Protein AF-A0A6A6MM28-F1 (afdb_monomer)

Solvent-accessible surface area (backbone atoms only — not comparable to full-atom values): 18179 Å² total; per-residue (Å²): 80,68,72,52,38,56,49,24,50,54,54,55,72,71,43,53,76,67,56,47,48,52,53,50,53,50,51,53,68,43,21,78,87,66,81,75,40,32,40,63,66,40,51,33,53,51,27,52,74,64,64,42,58,85,66,49,39,72,71,56,47,56,61,46,28,79,88,64,80,69,40,31,41,71,82,34,42,42,29,57,50,40,32,54,65,68,66,63,78,50,48,14,72,84,80,61,47,72,58,62,64,83,33,34,32,27,52,63,35,61,74,41,98,63,68,69,46,37,31,37,65,65,61,59,68,68,66,80,63,98,61,69,94,84,67,49,69,34,39,62,66,59,43,52,52,51,50,56,49,49,58,58,48,51,68,49,52,58,58,53,56,54,58,58,59,65,72,73,75,78,84,86,81,92,88,76,78,77,72,58,58,64,59,57,56,57,59,50,51,52,57,56,51,48,56,49,41,39,42,51,30,53,49,50,25,48,73,58,25,77,57,79,78,46,74,67,53,67,55,68,54,82,73,83,76,83,89,81,75,97,57,89,74,63,73,63,76,53,42,57,64,77,19,68,44,38,39,47,49,100,86,67,48,56,28,33,39,49,48,50,46,52,64,47,36,31,53,41,78,56,52,51,67,84,45,43,85,63,52,64,42,48,37,60,24,59,38,56,58,46,86,64,80,60,89,68,96,57,98,67,87,52,70,64,55,60,80,73,129

InterPro domains:
  IPR002048 EF-hand domain [PF13499] (26-79)
  IPR002048 EF-hand domain [PS50222] (18-53)
  IPR002048 EF-hand domain [PS50222] (59-87)
  IPR002048 EF-hand domain [SM00054] (22-50)
  IPR002048 EF-hand domain [SM00054] (59-84)
  IPR002048 EF-hand domain [cd00051] (25-81)
  IPR011992 EF-hand domain pair [SSF47473] (13-83)
  IPR013210 Leucine-rich repeat-containing N-terminal, plant-type [PF08263] (197-249)
  IPR018247 EF-Hand 1, calcium-binding site [PS00018] (31-43)
  IPR018247 EF-Hand 1, calcium-binding site [PS00018] (65-77)
  IPR032675 Leucine-rich repeat domain superfamily [G3DSA:3.80.10.10] (190-308)
  IPR043145 Zinc finger, ZZ-type superfamily [G3DSA:3.30.60.90] (88-139)
  IPR053211 DNA damage-repair/toleration-associated protein [PTHR48060] (193-297)

Foldseek 3Di:
DVVLLVVLVVVLVPDDPVVVVVLVVVQVVLVPVNPQWHALVSVLVVCVLLVVNLCSDPVNVCVLVPVNPRTHHSSSSSSVVCCLQVVVADAAPPPRHTAPDKKKWFLVQVPDPHHIHIHDPVVVVVVPDPDDPPTDIDIPVVSVVVVVVVVVVVVVVVVVVVVVVVVPPDDDDDDDPPPPVVVVVVVVVVLLVLQVLLLCLVVQVCVQFPDNPQVLCVQSDDDDDPDDDPDPVNSVSNQCCRHRQFHADPSSATAGGACASSQTHEECPSRDPVSRPNHQEYEHHSYNYDDDHPDDPDPHPYPHVDPRD

Mean predicted aligned error: 16.56 Å

Sequence (309 aa):
MEEISETAKAYYANLSGKQKRLTTDTFQAIDANGDGKISFNEYAQYLKQKGFKILSSPDFFRKLDKDGNGALDFDEFITVHYICSSKRVYFCDECRVFLDGVYFTCVQCFNGPGNTYDLCCACYRDKDVNHHKDALFLDNYTLLQAKRQQNKDQDKNEGASEAFKLATAGIETTSTLSAYAAKSFASNKSAVQMKGHEVDALLKWKDNLDEPTNCLLCSWNFVPHNSTSSDLKADINSSPCQWVGITCDESGHVIRIDLSFSGLRGTLQFFNFSSFPNLISLDLSHNFLHGSIPPTSVTFQAHVSRLGC

pLDDT: mean 73.84, std 20.53, range [28.84, 97.69]

Organism: Hevea brasiliensis (NCBI:txid3981)

Structure (mmCIF, N/CA/C/O backbone):
data_AF-A0A6A6MM28-F1
#
_entry.id   AF-A0A6A6MM28-F1
#
loop_
_atom_site.group_PDB
_atom_site.id
_atom_site.type_symbol
_atom_site.label_atom_id
_atom_site.label_alt_id
_atom_site.label_comp_id
_atom_site.label_asym_id
_atom_site.label_entity_id
_atom_site.label_seq_id
_atom_site.pdbx_PDB_ins_code
_atom_site.Cartn_x
_atom_site.Cartn_y
_atom_site.Cartn_z
_atom_site.occupancy
_atom_site.B_iso_or_equiv
_atom_site.auth_seq_id
_atom_site.auth_comp_id
_atom_site.auth_asym_id
_atom_site.auth_atom_id
_atom_site.pdbx_PDB_model_num
ATOM 1 N N . MET A 1 1 ? -7.606 -12.659 0.463 1.00 87.00 1 MET A N 1
ATOM 2 C CA . MET A 1 1 ? -7.578 -11.744 1.632 1.00 87.00 1 MET A CA 1
ATOM 3 C C . MET A 1 1 ? -7.046 -12.343 2.927 1.00 87.00 1 MET A C 1
ATOM 5 O O . MET A 1 1 ? -6.468 -11.598 3.709 1.00 87.00 1 MET A O 1
ATOM 9 N N . GLU A 1 2 ? -7.219 -13.640 3.188 1.00 89.94 2 GLU A N 1
ATOM 10 C CA . GLU A 1 2 ? -6.811 -14.256 4.460 1.00 89.94 2 GLU A CA 1
ATOM 11 C C . GLU A 1 2 ? -5.326 -14.045 4.803 1.00 89.94 2 GLU A C 1
ATOM 13 O O . GLU A 1 2 ? -5.024 -13.522 5.872 1.00 89.94 2 GLU A O 1
ATOM 18 N N . GLU A 1 3 ? -4.417 -14.322 3.862 1.00 91.00 3 GLU A N 1
ATOM 19 C CA . GLU A 1 3 ? -2.966 -14.148 4.043 1.00 91.00 3 GLU A CA 1
ATOM 20 C C . GLU A 1 3 ? -2.573 -12.703 4.398 1.00 91.00 3 GLU A C 1
ATOM 22 O O . GLU A 1 3 ? -1.749 -12.466 5.284 1.00 91.00 3 GLU A O 1
ATOM 27 N N . ILE A 1 4 ? -3.196 -11.714 3.747 1.00 91.38 4 ILE A N 1
ATOM 28 C CA . ILE A 1 4 ? -2.952 -10.293 4.033 1.00 91.38 4 ILE A CA 1
ATOM 29 C C . ILE A 1 4 ? -3.449 -9.936 5.432 1.00 91.38 4 ILE A C 1
ATOM 31 O O . ILE A 1 4 ? -2.776 -9.197 6.143 1.00 91.38 4 ILE A O 1
ATOM 35 N N . SER A 1 5 ? -4.605 -10.459 5.836 1.00 93.25 5 SER A N 1
ATOM 36 C CA . SER A 1 5 ? -5.162 -10.198 7.162 1.00 93.25 5 SER A CA 1
ATOM 37 C C . SER A 1 5 ? -4.300 -10.797 8.276 1.00 93.25 5 SER A C 1
ATOM 39 O O . SER A 1 5 ? -4.007 -10.113 9.254 1.00 93.25 5 SER A O 1
ATOM 41 N N . GLU A 1 6 ? -3.803 -12.023 8.105 1.00 94.12 6 GLU A N 1
ATOM 42 C CA . GLU A 1 6 ? -2.873 -12.626 9.070 1.00 94.12 6 GLU A CA 1
ATOM 43 C C . GLU A 1 6 ? -1.526 -11.893 9.105 1.00 94.12 6 GLU A C 1
ATOM 45 O O . GLU A 1 6 ? -0.973 -11.641 10.177 1.00 94.12 6 GLU A O 1
ATOM 50 N N . THR A 1 7 ? -1.039 -11.432 7.949 1.00 91.50 7 THR A N 1
ATOM 51 C CA . THR A 1 7 ? 0.136 -10.553 7.888 1.00 91.50 7 THR A CA 1
ATOM 52 C C . THR A 1 7 ? -0.115 -9.253 8.657 1.00 91.50 7 THR A C 1
ATOM 54 O O . THR A 1 7 ? 0.705 -8.860 9.484 1.00 91.50 7 THR A O 1
ATOM 57 N N . ALA A 1 8 ? -1.259 -8.598 8.448 1.00 91.19 8 ALA A N 1
ATOM 58 C CA . ALA A 1 8 ? -1.618 -7.360 9.132 1.00 91.19 8 ALA A CA 1
ATOM 59 C C . ALA A 1 8 ? -1.663 -7.534 10.658 1.00 91.19 8 ALA A C 1
ATOM 61 O O . ALA A 1 8 ? -1.095 -6.714 11.380 1.00 91.19 8 ALA A O 1
ATOM 62 N N . LYS A 1 9 ? -2.252 -8.632 11.149 1.00 93.56 9 LYS A N 1
ATOM 63 C CA . LYS A 1 9 ? -2.252 -9.000 12.575 1.00 93.56 9 LYS A CA 1
ATOM 64 C C . LYS A 1 9 ? -0.843 -9.182 13.123 1.00 93.56 9 LYS A C 1
ATOM 66 O O . LYS A 1 9 ? -0.535 -8.652 14.188 1.00 93.56 9 LYS A O 1
ATOM 71 N N . ALA A 1 10 ? 0.028 -9.880 12.394 1.00 87.50 10 ALA A N 1
ATOM 72 C CA . ALA A 1 10 ? 1.414 -10.083 12.805 1.00 87.50 10 ALA A CA 1
ATOM 73 C C . ALA A 1 10 ? 2.188 -8.755 12.894 1.00 87.50 10 ALA A C 1
ATOM 75 O O . ALA A 1 10 ? 2.879 -8.505 13.885 1.00 87.50 10 ALA A O 1
ATOM 76 N N . TYR A 1 11 ? 2.023 -7.869 11.904 1.00 86.56 11 TYR A N 1
ATOM 77 C CA . TYR A 1 11 ? 2.597 -6.522 11.943 1.00 86.56 11 TYR A CA 1
ATOM 78 C C . TYR A 1 11 ? 2.056 -5.729 13.131 1.00 86.56 11 TYR A C 1
ATOM 80 O O . TYR A 1 11 ? 2.847 -5.187 13.901 1.00 86.56 11 TYR A O 1
ATOM 88 N N . TYR A 1 12 ? 0.733 -5.713 13.316 1.00 84.62 12 TYR A N 1
ATOM 89 C CA . TYR A 1 12 ? 0.074 -5.019 14.419 1.00 84.62 12 TYR A CA 1
ATOM 90 C C . TYR A 1 12 ? 0.567 -5.509 15.786 1.00 84.62 12 TYR A C 1
ATOM 92 O O . TYR A 1 12 ? 0.894 -4.702 16.658 1.00 84.62 12 TYR A O 1
ATOM 100 N N . ALA A 1 13 ? 0.691 -6.825 15.974 1.00 90.06 13 ALA A N 1
ATOM 101 C CA . ALA A 1 13 ? 1.159 -7.426 17.217 1.00 90.06 13 ALA A CA 1
ATOM 102 C C . ALA A 1 13 ? 2.554 -6.923 17.620 1.00 90.06 13 ALA A C 1
ATOM 104 O O . ALA A 1 13 ? 2.795 -6.705 18.812 1.00 90.06 13 ALA A O 1
ATOM 105 N N . ASN A 1 14 ? 3.421 -6.668 16.636 1.00 87.00 14 ASN A N 1
ATOM 106 C CA . ASN A 1 14 ? 4.791 -6.206 16.839 1.00 87.00 14 ASN A CA 1
ATOM 107 C C . ASN A 1 14 ? 4.957 -4.673 16.795 1.00 87.00 14 ASN A C 1
ATOM 109 O O . ASN A 1 14 ? 6.073 -4.166 16.907 1.00 87.00 14 ASN A O 1
ATOM 113 N N . LEU A 1 15 ? 3.866 -3.916 16.641 1.00 80.56 15 LEU A N 1
ATOM 114 C CA . LEU A 1 15 ? 3.909 -2.459 16.741 1.00 80.56 15 LEU A CA 1
ATOM 115 C C . LEU A 1 15 ? 4.257 -2.009 18.163 1.00 80.56 15 LEU A C 1
ATOM 117 O O . LEU A 1 15 ? 3.852 -2.617 19.161 1.00 80.56 15 LEU A O 1
ATOM 121 N N . SER A 1 16 ? 4.942 -0.869 18.255 1.00 80.19 16 SER A N 1
ATOM 122 C CA . SER A 1 16 ? 5.151 -0.181 19.529 1.00 80.19 16 SER A CA 1
ATOM 123 C C . SER A 1 16 ? 3.812 0.215 20.166 1.00 80.19 16 SER A C 1
ATOM 125 O O . SER A 1 16 ? 2.812 0.434 19.478 1.00 80.19 16 SER A O 1
ATOM 127 N N . GLY A 1 17 ? 3.785 0.387 21.492 1.00 75.69 17 GLY A N 1
ATOM 128 C CA . GLY A 1 17 ? 2.565 0.805 22.198 1.00 75.69 17 GLY A CA 1
ATOM 129 C C . GLY A 1 17 ? 1.972 2.117 21.664 1.00 75.69 17 GLY A C 1
ATOM 130 O O . GLY A 1 17 ? 0.756 2.274 21.640 1.00 75.69 17 GLY A O 1
ATOM 131 N N . LYS A 1 18 ? 2.816 3.031 21.171 1.00 72.81 18 LYS A N 1
ATOM 132 C CA . LYS A 1 18 ? 2.389 4.285 20.540 1.00 72.81 18 LYS A CA 1
ATOM 133 C C . LYS A 1 18 ? 1.681 4.057 19.203 1.00 72.81 18 LYS A C 1
ATOM 135 O O . LYS A 1 18 ? 0.624 4.628 18.972 1.00 72.81 18 LYS A O 1
ATOM 140 N N . GLN A 1 19 ? 2.238 3.203 18.349 1.00 75.00 19 GLN A N 1
ATOM 141 C CA . GLN A 1 19 ? 1.640 2.857 17.056 1.00 75.00 19 GLN A CA 1
ATOM 142 C C . GLN A 1 19 ? 0.321 2.090 17.225 1.00 75.00 19 GLN A C 1
ATOM 144 O O . GLN A 1 19 ? -0.631 2.349 16.492 1.00 75.00 19 GLN A O 1
ATOM 149 N N . LYS A 1 20 ? 0.228 1.204 18.228 1.00 80.31 20 LYS A N 1
ATOM 150 C CA . LYS A 1 20 ? -1.036 0.538 18.579 1.00 80.31 20 LYS A CA 1
ATOM 151 C C . LYS A 1 20 ? -2.108 1.553 18.971 1.00 80.31 20 LYS A C 1
ATOM 153 O O . LYS A 1 20 ? -3.189 1.516 18.401 1.00 80.31 20 LYS A O 1
ATOM 158 N N . ARG A 1 21 ? -1.774 2.513 19.846 1.00 79.94 21 ARG A N 1
ATOM 159 C CA . ARG A 1 21 ? -2.683 3.618 20.204 1.00 79.94 21 ARG A CA 1
ATOM 160 C C . ARG A 1 21 ? -3.123 4.412 18.981 1.00 79.94 21 ARG A C 1
ATOM 162 O O . ARG A 1 21 ? -4.312 4.562 18.791 1.00 79.94 21 ARG A O 1
ATOM 169 N N . LEU A 1 22 ? -2.202 4.810 18.102 1.00 78.38 22 LEU A N 1
ATOM 170 C CA . LEU A 1 22 ? -2.555 5.538 16.878 1.00 78.38 22 LEU A CA 1
ATOM 171 C C . LEU A 1 22 ? -3.501 4.738 15.965 1.00 78.38 22 LEU A C 1
ATOM 173 O O . LEU A 1 22 ? -4.397 5.304 15.340 1.00 78.38 22 LEU A O 1
ATOM 177 N N . THR A 1 23 ? -3.311 3.420 15.888 1.00 77.12 23 THR A N 1
ATOM 178 C CA . THR A 1 23 ? -4.201 2.527 15.133 1.00 77.12 23 THR A CA 1
ATOM 179 C C . THR A 1 23 ? -5.595 2.502 15.763 1.00 77.12 23 THR A C 1
ATOM 181 O O . THR A 1 23 ? -6.586 2.637 15.050 1.00 77.12 23 THR A O 1
ATOM 184 N N . THR A 1 24 ? -5.678 2.405 17.094 1.00 87.12 24 THR A N 1
ATOM 185 C CA . THR A 1 24 ? -6.936 2.505 17.852 1.00 87.12 24 THR A CA 1
ATOM 186 C C . THR A 1 24 ? -7.602 3.872 17.699 1.00 87.12 24 THR A C 1
ATOM 188 O O . THR A 1 24 ? -8.795 3.924 17.428 1.00 87.12 24 THR A O 1
ATOM 191 N N . ASP A 1 25 ? -6.846 4.966 17.781 1.00 83.94 25 ASP A N 1
ATOM 192 C CA . ASP A 1 25 ? -7.353 6.328 17.590 1.00 83.94 25 ASP A CA 1
ATOM 193 C C . ASP A 1 25 ? -7.908 6.504 16.169 1.00 83.94 25 ASP A C 1
ATOM 195 O O . ASP A 1 25 ? -8.937 7.140 15.967 1.00 83.94 25 ASP A O 1
ATOM 199 N N . THR A 1 26 ? -7.252 5.900 15.170 1.00 85.25 26 THR A N 1
ATOM 200 C CA . THR A 1 26 ? -7.739 5.911 13.784 1.00 85.25 26 THR A CA 1
ATOM 201 C C . THR A 1 26 ? -9.040 5.125 13.651 1.00 85.25 26 THR A C 1
ATOM 203 O O . THR A 1 26 ? -9.953 5.603 12.991 1.00 85.25 26 THR A O 1
ATOM 206 N N . PHE A 1 27 ? -9.145 3.951 14.280 1.00 90.56 27 PHE A N 1
ATOM 207 C CA . PHE A 1 27 ? -10.383 3.168 14.299 1.00 90.56 27 PHE A CA 1
ATOM 208 C C . PHE A 1 27 ? -11.539 3.977 14.904 1.00 90.56 27 PHE A C 1
ATOM 210 O O . PHE A 1 27 ? -12.573 4.143 14.265 1.00 90.56 27 PHE A O 1
ATOM 217 N N . GLN A 1 28 ? -11.317 4.567 16.081 1.00 91.19 28 GLN A N 1
ATOM 218 C CA . GLN A 1 28 ? -12.304 5.393 16.785 1.00 91.19 28 GLN A CA 1
ATOM 219 C C . GLN A 1 28 ? -12.681 6.666 16.020 1.00 91.19 28 GLN A C 1
ATOM 221 O O . GLN A 1 28 ? -13.801 7.141 16.127 1.00 91.19 28 GLN A O 1
ATOM 226 N N . ALA A 1 29 ? -11.758 7.241 15.246 1.00 88.62 29 ALA A N 1
ATOM 227 C CA . ALA A 1 29 ? -12.059 8.403 14.414 1.00 88.62 29 ALA A CA 1
ATOM 228 C C . ALA A 1 29 ? -12.949 8.063 13.205 1.00 88.62 29 ALA A C 1
ATOM 230 O O . ALA A 1 29 ? -13.558 8.967 12.632 1.00 88.62 29 ALA A O 1
ATOM 231 N N . ILE A 1 30 ? -12.982 6.794 12.786 1.00 89.00 30 ILE A N 1
ATOM 232 C CA . ILE A 1 30 ? -13.830 6.313 11.688 1.00 89.00 30 ILE A CA 1
ATOM 233 C C . ILE A 1 30 ? -15.192 5.866 12.223 1.00 89.00 30 ILE A C 1
ATOM 235 O O . ILE A 1 30 ? -16.200 6.176 11.593 1.00 89.00 30 ILE A O 1
ATOM 239 N N . ASP A 1 31 ? -15.207 5.173 13.363 1.00 94.31 31 ASP A N 1
ATOM 240 C CA . ASP A 1 31 ? -16.402 4.794 14.128 1.00 94.31 31 ASP A CA 1
ATOM 241 C C . ASP A 1 31 ? -17.078 6.049 14.715 1.00 94.31 31 ASP A C 1
ATOM 243 O O . ASP A 1 31 ? -16.867 6.450 15.861 1.00 94.31 31 ASP A O 1
ATOM 247 N N . ALA A 1 32 ? -17.843 6.741 13.873 1.00 89.56 32 ALA A N 1
ATOM 248 C CA . ALA A 1 32 ? -18.403 8.048 14.180 1.00 89.56 32 ALA A CA 1
ATOM 249 C C . ALA A 1 32 ? -19.602 7.953 15.131 1.00 89.56 32 ALA A C 1
ATOM 251 O O . ALA A 1 32 ? -19.885 8.910 15.858 1.00 89.56 32 ALA A O 1
ATOM 252 N N . ASN A 1 33 ? -20.326 6.830 15.102 1.00 92.56 33 ASN A N 1
ATOM 253 C CA . ASN A 1 33 ? -21.452 6.578 15.996 1.00 92.56 33 ASN A CA 1
ATOM 254 C C . ASN A 1 33 ? -21.025 5.938 17.338 1.00 92.56 33 ASN A C 1
ATOM 256 O O . ASN A 1 33 ? -21.821 5.958 18.281 1.00 92.56 33 ASN A O 1
ATOM 260 N N . GLY A 1 34 ? -19.784 5.450 17.447 1.00 93.88 34 GLY A N 1
ATOM 261 C CA . GLY A 1 34 ? -19.205 4.876 18.658 1.00 93.88 34 GLY A CA 1
ATOM 262 C C . GLY A 1 34 ? -19.757 3.494 19.003 1.00 93.88 34 GLY A C 1
ATOM 263 O O . GLY A 1 34 ? -19.795 3.143 20.187 1.00 93.88 34 GLY A O 1
ATOM 264 N N . ASP A 1 35 ? -20.245 2.736 18.017 1.00 95.81 35 ASP A N 1
ATOM 265 C CA . ASP A 1 35 ? -20.832 1.409 18.238 1.00 95.81 35 ASP A CA 1
ATOM 266 C C . ASP A 1 35 ? -19.786 0.284 18.348 1.00 95.81 35 ASP A C 1
ATOM 268 O O . ASP A 1 35 ? -20.123 -0.866 18.657 1.00 95.81 35 ASP A O 1
ATOM 272 N N . GLY A 1 36 ? -18.504 0.630 18.192 1.00 95.25 36 GLY A N 1
ATOM 273 C CA . GLY A 1 36 ? -17.377 -0.285 18.279 1.00 95.25 36 GLY A CA 1
ATOM 274 C C . GLY A 1 36 ? -17.121 -1.056 16.987 1.00 95.25 36 GLY A C 1
ATOM 275 O O . GLY A 1 36 ? -16.318 -1.994 17.004 1.00 95.25 36 GLY A O 1
ATOM 276 N N . LYS A 1 37 ? -17.784 -0.692 15.885 1.00 97.44 37 LYS A N 1
ATOM 277 C CA . LYS A 1 37 ? -17.600 -1.251 14.546 1.00 97.44 37 LYS A CA 1
ATOM 278 C C . LYS A 1 37 ? -17.579 -0.127 13.508 1.00 97.44 37 LYS A C 1
ATOM 280 O O . LYS A 1 37 ? -17.980 0.996 13.759 1.00 97.44 37 LYS A O 1
ATOM 285 N N . ILE A 1 38 ? -17.081 -0.430 12.313 1.00 97.44 38 ILE A N 1
ATOM 286 C CA . ILE A 1 38 ? -17.058 0.515 11.194 1.00 97.44 38 ILE A CA 1
ATOM 287 C C . ILE A 1 38 ? -18.040 0.042 10.130 1.00 97.44 38 ILE A C 1
ATOM 289 O O . ILE A 1 38 ? -17.804 -0.948 9.433 1.00 97.44 38 ILE A O 1
ATOM 293 N N . SER A 1 39 ? -19.129 0.781 9.950 1.00 97.38 39 SER A N 1
ATOM 294 C CA . SER A 1 39 ? -20.075 0.536 8.864 1.00 97.38 39 SER A CA 1
ATOM 295 C C . SER A 1 39 ? -19.468 0.862 7.493 1.00 97.38 39 SER A C 1
ATOM 297 O O . SER A 1 39 ? -18.550 1.678 7.358 1.00 97.38 39 SER A O 1
ATOM 299 N N . PHE A 1 40 ? -20.035 0.297 6.420 1.00 96.12 40 PHE A N 1
ATOM 300 C CA . PHE A 1 40 ? -19.622 0.642 5.051 1.00 96.12 40 PHE A CA 1
ATOM 301 C C . PHE A 1 40 ? -19.701 2.152 4.765 1.00 96.12 40 PHE A C 1
ATOM 303 O O . PHE A 1 40 ? -18.873 2.692 4.031 1.00 96.12 40 PHE A O 1
ATOM 310 N N . ASN A 1 41 ? -20.685 2.851 5.338 1.00 95.12 41 ASN A N 1
ATOM 311 C CA . ASN A 1 41 ? -20.847 4.286 5.123 1.00 95.12 41 ASN A CA 1
ATOM 312 C C . ASN A 1 41 ? -19.724 5.093 5.795 1.00 95.12 41 ASN A C 1
ATOM 314 O O . ASN A 1 41 ? -19.136 5.955 5.144 1.00 95.12 41 ASN A O 1
ATOM 318 N N . GLU A 1 42 ? -19.385 4.790 7.049 1.00 95.50 42 GLU A N 1
ATOM 319 C CA . GLU A 1 42 ? -18.253 5.411 7.757 1.00 95.50 42 GLU A CA 1
ATOM 320 C C . GLU A 1 42 ? -16.933 5.149 7.030 1.00 95.50 42 GLU A C 1
ATOM 322 O O . GLU A 1 42 ? -16.173 6.072 6.727 1.00 95.50 42 GLU A O 1
ATOM 327 N N . TYR A 1 43 ? -16.720 3.895 6.634 1.00 93.06 43 TYR A N 1
ATOM 328 C CA . TYR A 1 43 ? -15.581 3.470 5.834 1.00 93.06 43 TYR A CA 1
ATOM 329 C C . TYR A 1 43 ? -15.449 4.251 4.518 1.00 93.06 43 TYR A C 1
ATOM 331 O O . TYR A 1 43 ? -14.393 4.817 4.213 1.00 93.06 43 TYR A O 1
ATOM 339 N N . ALA A 1 44 ? -16.521 4.305 3.723 1.00 89.44 44 ALA A N 1
ATOM 340 C CA . ALA A 1 44 ? -16.516 4.964 2.423 1.00 89.44 44 ALA A CA 1
ATOM 341 C C . ALA A 1 44 ? -16.302 6.477 2.555 1.00 89.44 44 ALA A C 1
ATOM 343 O O . ALA A 1 44 ? -15.578 7.067 1.748 1.00 89.44 44 ALA A O 1
ATOM 344 N N . GLN A 1 45 ? -16.890 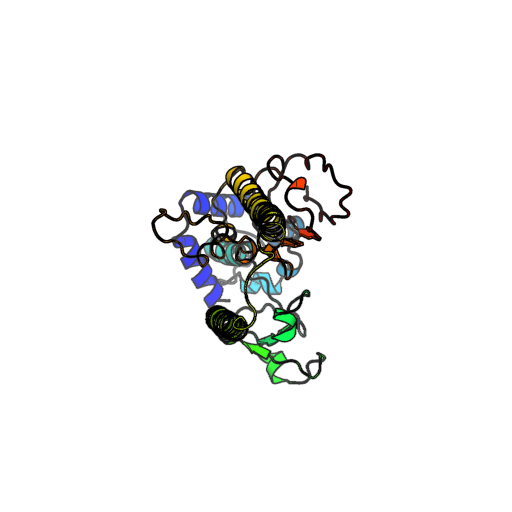7.110 3.574 1.00 86.94 45 GLN A N 1
ATOM 345 C CA . GLN A 1 45 ? -16.682 8.530 3.859 1.00 86.94 45 GLN A CA 1
ATOM 346 C C . GLN A 1 45 ? -15.227 8.816 4.230 1.00 86.94 45 GLN A C 1
ATOM 348 O O . GLN A 1 45 ? -14.609 9.701 3.628 1.00 86.94 45 GLN A O 1
ATOM 353 N N . TYR A 1 46 ? -14.657 8.024 5.140 1.00 84.81 46 TYR A N 1
ATOM 354 C CA . TYR A 1 46 ? -13.267 8.161 5.554 1.00 84.81 46 TYR A CA 1
ATOM 355 C C . TYR A 1 46 ? -12.297 7.995 4.378 1.00 84.81 46 TYR A C 1
ATOM 357 O O . TYR A 1 46 ? -11.446 8.853 4.132 1.00 84.81 46 TYR A O 1
ATOM 365 N N . LEU A 1 47 ? -12.446 6.934 3.580 1.00 78.00 47 LEU A N 1
ATOM 366 C CA . LEU A 1 47 ? -11.567 6.704 2.433 1.00 78.00 47 LEU A CA 1
ATOM 367 C C . LEU A 1 47 ? -11.721 7.761 1.343 1.00 78.00 47 LEU A C 1
ATOM 369 O O . LEU A 1 47 ? -10.725 8.169 0.740 1.00 78.00 47 LEU A O 1
ATOM 373 N N . LYS A 1 48 ? -12.945 8.242 1.104 1.00 74.69 48 LYS A N 1
ATOM 374 C CA . LYS A 1 48 ? -13.192 9.343 0.171 1.00 74.69 48 LYS A CA 1
ATOM 375 C C . LYS A 1 48 ? -12.481 10.615 0.626 1.00 74.69 48 LYS A C 1
ATOM 377 O O . LYS A 1 48 ? -11.871 11.276 -0.213 1.00 74.69 48 LYS A O 1
ATOM 382 N N . GLN A 1 49 ? -12.517 10.929 1.923 1.00 70.44 49 GLN A N 1
ATOM 383 C CA . GLN A 1 49 ? -11.795 12.064 2.504 1.00 70.44 49 GLN A CA 1
ATOM 384 C C . GLN A 1 49 ? -10.276 11.893 2.371 1.00 70.44 49 GLN A C 1
ATOM 386 O O . GLN A 1 49 ? -9.574 12.837 2.023 1.00 70.44 49 GLN A O 1
ATOM 391 N N . LYS A 1 50 ? -9.763 10.678 2.583 1.00 64.25 50 LYS A N 1
ATOM 392 C CA . LYS A 1 50 ? -8.331 10.366 2.465 1.00 64.25 50 LYS A CA 1
ATOM 393 C C . LYS A 1 50 ? -7.841 10.184 1.025 1.00 64.25 50 LYS A C 1
ATOM 395 O O . LYS A 1 50 ? -6.642 10.026 0.817 1.00 64.25 50 LYS A O 1
ATOM 400 N N . GLY A 1 51 ? -8.730 10.240 0.032 1.00 64.62 51 GLY A N 1
ATOM 401 C CA . GLY A 1 51 ? -8.395 10.113 -1.389 1.00 64.62 51 GLY A CA 1
ATOM 402 C C . GLY A 1 51 ? -8.239 8.675 -1.896 1.00 64.62 51 GLY A C 1
ATOM 403 O O . GLY A 1 51 ? -7.950 8.475 -3.073 1.00 64.62 51 GLY A O 1
ATOM 404 N N . PHE A 1 52 ? -8.518 7.669 -1.067 1.00 66.94 52 PHE A N 1
ATOM 405 C CA . PHE A 1 52 ? -8.466 6.246 -1.416 1.00 66.94 52 PHE A CA 1
ATOM 406 C C . PHE A 1 52 ? -9.755 5.761 -2.097 1.00 66.94 52 PHE A C 1
ATOM 408 O O . PHE A 1 52 ? -10.342 4.748 -1.718 1.00 66.94 52 PHE A O 1
ATOM 415 N N . LYS A 1 53 ? -10.209 6.474 -3.134 1.00 71.25 53 LYS A N 1
ATOM 416 C CA . LYS A 1 53 ? -11.479 6.170 -3.825 1.00 71.25 53 LYS A CA 1
ATOM 417 C C . LYS A 1 53 ? -11.549 4.737 -4.358 1.00 71.25 53 LYS A C 1
ATOM 419 O O . LYS A 1 53 ? -12.627 4.156 -4.398 1.00 71.25 53 LYS A O 1
ATOM 424 N N . ILE A 1 54 ? -10.407 4.173 -4.758 1.00 73.56 54 ILE A N 1
ATOM 425 C CA . ILE A 1 54 ? -10.327 2.822 -5.325 1.00 73.56 54 ILE A CA 1
ATOM 426 C C . ILE A 1 54 ? -10.629 1.722 -4.293 1.00 73.56 54 ILE A C 1
ATOM 428 O O . ILE A 1 54 ? -11.120 0.656 -4.652 1.00 73.56 54 ILE A O 1
ATOM 432 N N . LEU A 1 55 ? -10.403 2.003 -3.006 1.00 82.75 55 LEU A N 1
ATOM 433 C CA . LEU A 1 55 ? -10.701 1.085 -1.905 1.00 82.75 55 LEU A CA 1
ATOM 434 C C . LEU A 1 55 ? -12.130 1.261 -1.372 1.00 82.75 55 LEU A C 1
ATOM 436 O O . LEU A 1 55 ? -12.626 0.400 -0.662 1.00 82.75 55 LEU A O 1
ATOM 440 N N . SER A 1 56 ? -12.843 2.320 -1.765 1.00 85.19 56 SER A N 1
ATOM 441 C CA . SER A 1 56 ? -14.222 2.589 -1.325 1.00 85.19 56 SER A CA 1
ATOM 442 C C . SER A 1 56 ? -15.287 1.710 -2.005 1.00 85.19 56 SER A C 1
ATOM 444 O O . SER A 1 56 ? -16.475 2.021 -1.923 1.00 85.19 56 SER A O 1
ATOM 446 N N . SER A 1 57 ? -14.897 0.647 -2.717 1.00 86.50 57 SER A N 1
ATOM 447 C CA . SER A 1 57 ? -15.855 -0.229 -3.399 1.00 86.50 57 SER A CA 1
ATOM 448 C C . SER A 1 57 ? -16.546 -1.187 -2.412 1.00 86.50 57 SER A C 1
ATOM 450 O O . SER A 1 57 ? -15.885 -1.720 -1.515 1.00 86.50 57 SER A O 1
ATOM 452 N N . PRO A 1 58 ? -17.854 -1.469 -2.581 1.00 91.31 58 PRO A N 1
ATOM 453 C CA . PRO A 1 58 ? -18.555 -2.462 -1.761 1.00 91.31 58 PRO A CA 1
ATOM 454 C C . PRO A 1 58 ? -17.917 -3.854 -1.831 1.00 91.31 58 PRO A C 1
ATOM 456 O O . PRO A 1 58 ? -17.871 -4.573 -0.837 1.00 91.31 58 PRO A O 1
ATOM 459 N N . ASP A 1 59 ? -17.391 -4.228 -2.999 1.00 89.94 59 ASP A N 1
ATOM 460 C CA . ASP A 1 59 ? -16.745 -5.524 -3.212 1.00 89.94 59 ASP A CA 1
ATOM 461 C C . ASP A 1 59 ? -15.468 -5.664 -2.379 1.00 89.94 59 ASP A C 1
ATOM 463 O O . ASP A 1 59 ? -15.216 -6.727 -1.814 1.00 89.94 59 ASP A O 1
ATOM 467 N N . PHE A 1 60 ? -14.676 -4.593 -2.270 1.00 91.12 60 PHE A N 1
ATOM 468 C CA . PHE A 1 60 ? -13.483 -4.579 -1.428 1.00 91.12 60 PHE A CA 1
ATOM 469 C C . PHE A 1 60 ? -13.837 -4.565 0.063 1.00 91.12 60 PHE A C 1
ATOM 471 O O . PHE A 1 60 ? -13.199 -5.266 0.842 1.00 91.12 60 PHE A O 1
ATOM 478 N N . PHE A 1 61 ? -14.893 -3.852 0.459 1.00 94.88 61 PHE A N 1
ATOM 479 C CA . PHE A 1 61 ? -15.379 -3.886 1.838 1.00 94.88 61 PHE A CA 1
ATOM 480 C C . PHE A 1 61 ? -15.807 -5.297 2.265 1.00 94.88 61 PHE A C 1
ATOM 482 O O . PHE A 1 61 ? -15.347 -5.787 3.288 1.00 94.88 61 PHE A O 1
ATOM 489 N N . ARG A 1 62 ? -16.588 -6.008 1.438 1.00 93.38 62 ARG A N 1
ATOM 490 C CA . ARG A 1 62 ? -16.968 -7.410 1.712 1.00 93.38 62 ARG A CA 1
ATOM 491 C C . ARG A 1 62 ? -15.782 -8.371 1.760 1.00 93.38 62 ARG A C 1
ATOM 493 O O . ARG A 1 62 ? -15.886 -9.449 2.322 1.00 93.38 62 ARG A O 1
ATOM 500 N N . LYS A 1 63 ? -14.665 -8.022 1.122 1.00 92.81 63 LYS A N 1
ATOM 501 C CA . LYS A 1 63 ? -13.418 -8.790 1.220 1.00 92.81 63 LYS A CA 1
ATOM 502 C C . LYS A 1 63 ? -12.715 -8.591 2.575 1.00 92.81 63 LYS A C 1
ATOM 504 O O . LYS A 1 63 ? -11.880 -9.423 2.931 1.00 92.81 63 LYS A O 1
ATOM 509 N N . LEU A 1 64 ? -12.999 -7.491 3.276 1.00 94.62 64 LEU A N 1
ATOM 510 C CA . LEU A 1 64 ? -12.476 -7.173 4.608 1.00 94.62 64 LEU A CA 1
ATOM 511 C C . LEU A 1 64 ? -13.378 -7.714 5.724 1.00 94.62 64 LEU A C 1
ATOM 513 O O . LEU A 1 64 ? -12.844 -8.228 6.698 1.00 94.62 64 LEU A O 1
ATOM 517 N N . ASP A 1 65 ? -14.697 -7.613 5.543 1.00 96.50 65 ASP A N 1
ATOM 518 C CA . ASP A 1 65 ? -15.746 -8.157 6.418 1.00 96.50 65 ASP A CA 1
ATOM 519 C C . ASP A 1 65 ? -15.761 -9.694 6.327 1.00 96.50 65 ASP A C 1
ATOM 521 O O . ASP A 1 65 ? -16.359 -10.288 5.426 1.00 96.50 65 ASP A O 1
ATOM 525 N N . LYS A 1 66 ? -14.994 -10.341 7.206 1.00 93.25 66 LYS A N 1
ATOM 526 C CA . LYS A 1 66 ? -14.753 -11.787 7.213 1.00 93.25 66 LYS A CA 1
ATOM 527 C C . LYS A 1 66 ? -15.921 -12.549 7.811 1.00 93.25 66 LYS A C 1
ATOM 529 O O . LYS A 1 66 ? -16.209 -13.654 7.346 1.00 93.25 66 LYS A O 1
ATOM 534 N N . ASP A 1 67 ? -16.529 -12.010 8.864 1.00 94.44 67 ASP A N 1
ATOM 535 C CA . ASP A 1 67 ? -17.670 -12.651 9.518 1.00 94.44 67 ASP A CA 1
ATOM 536 C C . ASP A 1 67 ? -18.999 -12.378 8.785 1.00 94.44 67 ASP A C 1
ATOM 538 O O . ASP A 1 67 ? -19.988 -13.080 9.018 1.00 94.44 67 ASP A O 1
ATOM 542 N N . GLY A 1 68 ? -19.003 -11.435 7.837 1.00 95.25 68 GLY A N 1
ATOM 543 C CA . GLY A 1 68 ? -20.138 -11.113 6.980 1.00 95.25 68 GLY A CA 1
ATOM 544 C C . GLY A 1 68 ? -21.235 -10.349 7.714 1.00 95.25 68 GLY A C 1
ATOM 545 O O . GLY A 1 68 ? -22.395 -10.388 7.287 1.00 95.25 68 GLY A O 1
ATOM 546 N N . ASN A 1 69 ? -20.908 -9.701 8.836 1.00 96.12 69 ASN A N 1
ATOM 547 C CA . ASN A 1 69 ? -21.878 -8.997 9.666 1.00 96.12 69 ASN A CA 1
ATOM 548 C C . ASN A 1 69 ? -22.268 -7.616 9.096 1.00 96.12 69 ASN A C 1
ATOM 550 O O . ASN A 1 69 ? -23.199 -6.985 9.606 1.00 96.12 69 ASN A O 1
ATOM 554 N N . GLY A 1 70 ? -21.602 -7.161 8.028 1.00 95.75 70 GLY A N 1
ATOM 555 C CA . GLY A 1 70 ? -21.857 -5.888 7.358 1.00 95.75 70 GLY A CA 1
ATOM 556 C C . GLY A 1 70 ? -21.087 -4.693 7.932 1.00 95.75 70 GLY A C 1
ATOM 557 O O . GLY A 1 70 ? -21.320 -3.561 7.493 1.00 95.75 70 GLY A O 1
ATOM 558 N N . ALA A 1 71 ? -20.186 -4.916 8.886 1.00 97.50 71 ALA 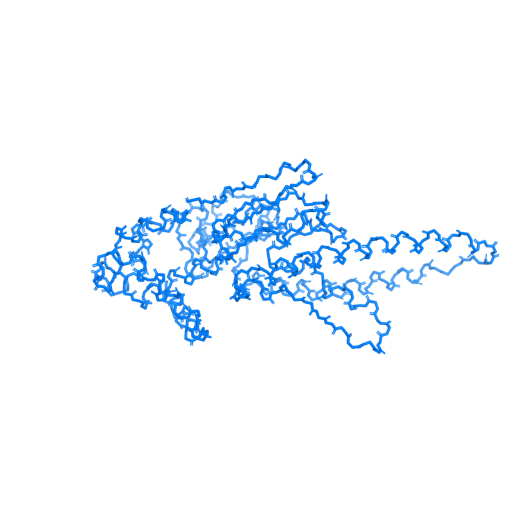A N 1
ATOM 559 C CA . ALA A 1 71 ? -19.365 -3.906 9.540 1.00 97.50 71 ALA A CA 1
ATOM 560 C C . ALA A 1 71 ? -17.977 -4.470 9.879 1.00 97.50 71 ALA A C 1
ATOM 562 O O . ALA A 1 71 ? -17.837 -5.657 10.133 1.00 97.50 71 ALA A O 1
ATOM 563 N N . LEU A 1 72 ? -16.957 -3.610 9.907 1.00 97.69 72 LEU A N 1
ATOM 564 C CA . LEU A 1 72 ? -15.598 -4.021 10.258 1.00 97.69 72 LEU A CA 1
ATOM 565 C C . LEU A 1 72 ? -15.372 -3.872 11.757 1.00 97.69 72 LEU A C 1
ATOM 567 O O . LEU A 1 72 ? -15.480 -2.764 12.290 1.00 97.69 72 LEU A O 1
ATOM 571 N N . ASP A 1 73 ? -15.008 -4.958 12.425 1.00 97.00 73 ASP A N 1
ATOM 572 C CA . ASP A 1 73 ? -14.435 -4.868 13.764 1.00 97.00 73 ASP A CA 1
ATOM 573 C C . ASP A 1 73 ? -12.965 -4.395 13.724 1.00 97.00 73 ASP A C 1
ATOM 575 O O . ASP A 1 73 ? -12.401 -4.075 12.670 1.00 97.00 73 ASP A O 1
ATOM 579 N N . PHE A 1 74 ? -12.324 -4.304 14.892 1.00 96.00 74 PHE A N 1
ATOM 580 C CA . PHE A 1 74 ? -10.936 -3.852 14.972 1.00 96.00 74 PHE A CA 1
ATOM 581 C C . PHE A 1 74 ? -9.953 -4.799 14.254 1.00 96.00 74 PHE A C 1
ATOM 583 O O . PHE A 1 74 ? -9.020 -4.324 13.601 1.00 96.00 74 PHE A O 1
ATOM 590 N N . ASP A 1 75 ? -10.167 -6.115 14.329 1.00 94.38 75 ASP A N 1
ATOM 591 C CA . ASP A 1 75 ? -9.311 -7.140 13.711 1.00 94.38 75 ASP A CA 1
ATOM 592 C C . ASP A 1 75 ? -9.469 -7.177 12.179 1.00 94.38 75 ASP A C 1
ATOM 594 O O . ASP A 1 75 ? -8.542 -7.532 11.440 1.00 94.38 75 ASP A O 1
ATOM 598 N N . GLU A 1 76 ? -10.623 -6.769 11.668 1.00 97.06 76 GLU A N 1
ATOM 599 C CA . GLU A 1 76 ? -10.862 -6.581 10.239 1.00 97.06 76 GLU A CA 1
ATOM 600 C C . GLU A 1 76 ? -10.287 -5.243 9.760 1.00 97.06 76 GLU A C 1
ATOM 602 O O . GLU A 1 76 ? -9.585 -5.182 8.741 1.00 97.06 76 GLU A O 1
ATOM 607 N N . PHE A 1 77 ? -10.471 -4.175 10.542 1.00 95.25 77 PHE A N 1
ATOM 608 C CA . PHE A 1 77 ? -9.933 -2.844 10.263 1.00 95.25 77 PHE A CA 1
ATOM 609 C C . PHE A 1 77 ? -8.404 -2.821 10.132 1.00 95.25 77 PHE A C 1
ATOM 611 O O . PHE A 1 77 ? -7.874 -2.177 9.219 1.00 95.25 77 PHE A O 1
ATOM 618 N N . ILE A 1 78 ? -7.666 -3.541 10.985 1.00 92.94 78 ILE A N 1
ATOM 619 C CA . ILE A 1 78 ? -6.195 -3.590 10.886 1.00 92.94 78 ILE A CA 1
ATOM 620 C C . ILE A 1 78 ? -5.723 -4.066 9.507 1.00 92.94 78 ILE A C 1
ATOM 622 O O . ILE A 1 78 ? -4.652 -3.660 9.056 1.00 92.94 78 ILE A O 1
ATOM 626 N N . THR A 1 79 ? -6.528 -4.869 8.803 1.00 93.31 79 THR A N 1
ATOM 627 C CA . THR A 1 79 ? -6.201 -5.361 7.462 1.00 93.31 79 THR A CA 1
ATOM 628 C C . THR A 1 79 ? -6.171 -4.210 6.459 1.00 93.31 79 THR A C 1
ATOM 630 O O . THR A 1 79 ? -5.188 -4.051 5.732 1.00 93.31 79 THR A O 1
ATOM 633 N N . VAL A 1 80 ? -7.204 -3.360 6.441 1.00 88.75 80 VAL A N 1
ATOM 634 C CA . VAL A 1 80 ? -7.222 -2.192 5.548 1.00 88.75 80 VAL A CA 1
ATOM 635 C C . VAL A 1 80 ? -6.229 -1.121 5.989 1.00 88.75 80 VAL A C 1
ATOM 637 O O . VAL A 1 80 ? -5.575 -0.516 5.141 1.00 88.75 80 VAL A O 1
ATOM 640 N N . HIS A 1 81 ? -6.037 -0.935 7.297 1.00 84.44 81 HIS A N 1
ATOM 641 C CA . HIS A 1 81 ? -5.010 -0.037 7.819 1.00 84.44 81 HIS A CA 1
ATOM 642 C C . HIS A 1 81 ? -3.612 -0.449 7.338 1.00 84.44 81 HIS A C 1
ATOM 644 O O . HIS A 1 81 ? -2.860 0.383 6.835 1.00 84.44 81 HIS A O 1
ATOM 650 N N . TYR A 1 82 ? -3.281 -1.739 7.421 1.00 85.44 82 TYR A N 1
ATOM 651 C CA . TYR A 1 82 ? -2.021 -2.282 6.923 1.00 85.44 82 TYR A CA 1
ATOM 652 C C . TYR A 1 82 ? -1.871 -2.088 5.412 1.00 85.44 82 TYR A C 1
ATOM 654 O O . TYR A 1 82 ? -0.819 -1.631 4.965 1.00 85.44 82 TYR A O 1
ATOM 662 N N . ILE A 1 83 ? -2.908 -2.388 4.624 1.00 84.25 83 ILE A N 1
ATOM 663 C CA . ILE A 1 83 ? -2.899 -2.207 3.164 1.00 84.25 83 ILE A CA 1
ATOM 664 C C . ILE A 1 83 ? -2.567 -0.757 2.790 1.00 84.25 83 ILE A C 1
ATOM 666 O O . ILE A 1 83 ? -1.675 -0.523 1.973 1.00 84.25 83 ILE A O 1
ATOM 670 N N . CYS A 1 84 ? -3.233 0.209 3.425 1.00 77.88 84 CYS A N 1
ATOM 671 C CA . CYS A 1 84 ? -3.011 1.630 3.172 1.00 77.88 84 CYS A CA 1
ATOM 672 C C . CYS A 1 84 ? -1.615 2.085 3.626 1.00 77.88 84 CYS A C 1
ATOM 674 O O . CYS A 1 84 ? -0.890 2.696 2.845 1.00 77.88 84 CYS A O 1
ATOM 676 N N . SER A 1 85 ? -1.206 1.750 4.854 1.00 74.00 85 SER A N 1
ATOM 677 C CA . SER A 1 85 ? 0.072 2.192 5.433 1.00 74.00 85 SER A CA 1
ATOM 678 C C . SER A 1 85 ? 1.296 1.560 4.761 1.00 74.0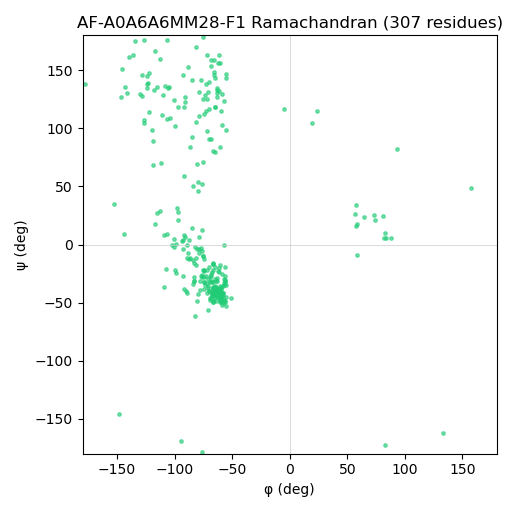0 85 SER A C 1
ATOM 680 O O . SER A 1 85 ? 2.368 2.158 4.735 1.00 74.00 85 SER A O 1
ATOM 682 N N . SER A 1 86 ? 1.155 0.354 4.204 1.00 73.50 86 SER A N 1
ATOM 683 C CA . SER A 1 86 ? 2.231 -0.341 3.480 1.00 73.50 86 SER A CA 1
ATOM 684 C C . SER A 1 86 ? 2.275 -0.024 1.983 1.00 73.50 86 SER A C 1
ATOM 686 O O . SER A 1 86 ? 3.133 -0.558 1.284 1.00 73.50 86 SER A O 1
ATOM 688 N N . LYS A 1 87 ? 1.358 0.815 1.477 1.00 75.31 87 LYS A N 1
ATOM 689 C CA . LYS A 1 87 ? 1.159 1.071 0.039 1.00 75.31 87 LYS A CA 1
ATOM 690 C C . LYS A 1 87 ? 0.861 -0.198 -0.774 1.00 75.31 87 LYS A C 1
ATOM 692 O O . LYS A 1 87 ? 1.100 -0.240 -1.978 1.00 75.31 87 LYS A O 1
ATOM 697 N N . ARG A 1 88 ? 0.294 -1.234 -0.146 1.00 82.00 88 ARG A N 1
ATOM 698 C CA . ARG A 1 88 ? -0.082 -2.500 -0.799 1.00 82.00 88 ARG A CA 1
ATOM 699 C C . ARG A 1 88 ? -1.417 -2.369 -1.548 1.00 82.00 88 ARG A C 1
ATOM 701 O O . ARG A 1 88 ? -2.350 -3.133 -1.320 1.00 82.00 88 ARG A O 1
ATOM 708 N N . VAL A 1 89 ? -1.524 -1.376 -2.426 1.00 83.62 89 VAL A N 1
ATOM 709 C CA . VAL A 1 89 ? -2.764 -1.004 -3.125 1.00 83.62 89 VAL A CA 1
ATOM 710 C C . VAL A 1 89 ? -2.621 -1.319 -4.615 1.00 83.62 89 VAL A C 1
ATOM 712 O O . VAL A 1 89 ? -2.512 -0.424 -5.446 1.00 83.62 89 VAL A O 1
ATOM 715 N N . TYR A 1 90 ? -2.595 -2.613 -4.944 1.00 86.44 90 TYR A N 1
ATOM 716 C CA . TYR A 1 90 ? -2.420 -3.097 -6.315 1.00 86.44 90 TYR A CA 1
ATOM 717 C C . TYR A 1 90 ? -3.736 -3.629 -6.883 1.00 86.44 90 TYR A C 1
ATOM 719 O O . TYR A 1 90 ? -4.456 -4.390 -6.229 1.00 86.44 90 TYR A O 1
ATOM 727 N N . PHE A 1 91 ? -4.039 -3.246 -8.118 1.00 89.12 91 PHE A N 1
ATOM 728 C CA . PHE A 1 91 ? -5.204 -3.711 -8.863 1.00 89.12 91 PHE A CA 1
ATOM 729 C C . PHE A 1 91 ? -4.750 -4.219 -10.221 1.00 89.12 91 PHE A C 1
ATOM 731 O O . PHE A 1 91 ? -3.817 -3.677 -10.797 1.00 89.12 91 PHE A O 1
ATOM 738 N N . CYS A 1 92 ? -5.422 -5.246 -10.733 1.00 90.19 92 CYS A N 1
ATOM 739 C CA . CYS A 1 92 ? -5.146 -5.739 -12.072 1.00 90.19 92 CYS A CA 1
ATOM 740 C C . CYS A 1 92 ? -5.454 -4.648 -13.102 1.00 90.19 92 CYS A C 1
ATOM 742 O O . CYS A 1 92 ? -6.580 -4.154 -13.123 1.00 90.19 92 CYS A O 1
ATOM 744 N N . ASP A 1 93 ? -4.514 -4.324 -13.982 1.00 90.81 93 ASP A N 1
ATOM 745 C CA . ASP A 1 93 ? -4.703 -3.283 -14.997 1.00 90.81 93 ASP A CA 1
ATOM 746 C C . ASP A 1 93 ? -5.819 -3.615 -16.002 1.00 90.81 93 ASP A C 1
ATOM 748 O O . ASP A 1 93 ? -6.532 -2.712 -16.451 1.00 90.81 93 ASP A O 1
ATOM 752 N N . GLU A 1 94 ? -6.057 -4.908 -16.246 1.00 88.81 94 GLU A N 1
ATOM 753 C CA . GLU A 1 94 ? -7.077 -5.405 -17.176 1.00 88.81 94 GLU A CA 1
ATOM 754 C C . GLU A 1 94 ? -8.480 -5.461 -16.560 1.00 88.81 94 GLU A C 1
ATOM 756 O O . GLU A 1 94 ? -9.401 -4.787 -17.015 1.00 88.81 94 GLU A O 1
ATOM 761 N N . CYS A 1 95 ? -8.670 -6.250 -15.496 1.00 88.56 95 CYS A N 1
ATOM 762 C CA . CYS A 1 95 ? -10.003 -6.485 -14.922 1.00 88.56 95 CYS A CA 1
ATOM 763 C C . CYS A 1 95 ? -10.310 -5.653 -13.670 1.00 88.56 95 CYS A C 1
ATOM 765 O O . CYS A 1 95 ? -11.401 -5.766 -13.113 1.00 88.56 95 CYS A O 1
ATOM 767 N N . ARG A 1 96 ? -9.356 -4.838 -13.198 1.00 87.19 96 ARG A N 1
ATOM 768 C CA . ARG A 1 96 ? -9.482 -3.972 -12.010 1.00 87.19 96 ARG A CA 1
ATOM 769 C C . ARG A 1 96 ? -9.802 -4.704 -10.706 1.00 87.19 96 ARG A C 1
ATOM 771 O O . ARG A 1 96 ? -10.202 -4.069 -9.734 1.00 87.19 96 ARG A O 1
ATOM 778 N N . VAL A 1 97 ? -9.588 -6.020 -10.639 1.00 88.62 97 VAL A N 1
ATOM 779 C CA . VAL A 1 97 ? -9.684 -6.766 -9.378 1.00 88.62 97 VAL A CA 1
ATOM 780 C C . VAL A 1 97 ? -8.522 -6.395 -8.456 1.00 88.62 97 VAL A C 1
ATOM 782 O O . VAL A 1 97 ? -7.387 -6.253 -8.911 1.00 88.62 97 VAL A O 1
ATOM 785 N N . PHE A 1 98 ? -8.790 -6.257 -7.157 1.00 90.88 98 PHE A N 1
ATOM 786 C CA . PHE A 1 98 ? -7.738 -6.086 -6.154 1.00 90.88 98 PHE A CA 1
ATOM 787 C C . PHE A 1 98 ? -6.837 -7.326 -6.102 1.00 90.88 98 PHE A C 1
ATOM 789 O O . PHE A 1 98 ? -7.343 -8.449 -6.004 1.00 90.88 98 PHE A O 1
ATOM 796 N N . LEU A 1 99 ? -5.522 -7.113 -6.153 1.00 92.69 99 LEU A N 1
ATOM 797 C CA . LEU A 1 99 ? -4.504 -8.160 -6.179 1.00 92.69 99 LEU A CA 1
ATOM 798 C C . LEU A 1 99 ? -4.141 -8.579 -4.745 1.00 92.69 99 LEU A C 1
ATOM 800 O O . LEU A 1 99 ? -3.179 -8.097 -4.149 1.00 92.69 99 LEU A O 1
ATOM 804 N N . ASP A 1 100 ? -4.937 -9.487 -4.174 1.00 90.50 100 ASP A N 1
ATOM 805 C CA . ASP A 1 100 ? -4.807 -9.948 -2.785 1.00 90.50 100 ASP A CA 1
ATOM 806 C C . ASP A 1 100 ? -3.934 -11.195 -2.581 1.00 90.50 100 ASP A C 1
ATOM 808 O O . ASP A 1 100 ? -3.882 -11.724 -1.470 1.00 90.50 100 ASP A O 1
ATOM 812 N N . GLY A 1 101 ? -3.236 -11.648 -3.621 1.00 90.38 101 GLY A N 1
ATOM 813 C CA . GLY A 1 101 ? -2.364 -12.823 -3.600 1.00 90.38 101 GLY A CA 1
ATOM 814 C C . GLY A 1 101 ? -1.190 -12.674 -4.563 1.00 90.38 101 GLY A C 1
ATOM 815 O O . GLY A 1 101 ? -0.692 -11.568 -4.762 1.00 90.38 101 GLY A O 1
ATOM 816 N N . VAL A 1 102 ? -0.756 -13.784 -5.164 1.00 92.81 102 VAL A N 1
ATOM 817 C CA . VAL A 1 102 ? 0.250 -13.763 -6.236 1.00 92.81 102 VAL A CA 1
ATOM 818 C C . VAL A 1 102 ? -0.300 -13.004 -7.445 1.00 92.81 102 VAL A C 1
ATOM 820 O O . VAL A 1 102 ? -1.430 -13.241 -7.876 1.00 92.81 102 VAL A O 1
ATOM 823 N N . TYR A 1 103 ? 0.505 -12.099 -7.990 1.00 95.00 103 TYR A N 1
ATOM 824 C CA . TYR A 1 103 ? 0.193 -11.321 -9.188 1.00 95.00 103 TYR A CA 1
ATOM 825 C C . TYR A 1 103 ? 1.430 -11.191 -10.071 1.00 95.00 103 TYR A C 1
ATOM 827 O O . TYR A 1 103 ? 2.543 -11.408 -9.599 1.00 95.00 103 TYR A O 1
ATOM 835 N N . PHE A 1 104 ? 1.227 -10.857 -11.343 1.00 94.88 104 PHE A N 1
ATOM 836 C CA . PHE A 1 104 ? 2.278 -10.765 -12.353 1.00 94.88 104 PHE A CA 1
ATOM 837 C C . PHE A 1 104 ? 2.521 -9.318 -12.746 1.00 94.88 104 PHE A C 1
ATOM 839 O O . PHE A 1 104 ? 1.589 -8.633 -13.142 1.00 94.88 104 PHE A O 1
ATOM 846 N N . THR A 1 105 ? 3.770 -8.880 -12.713 1.00 94.44 105 THR A N 1
ATOM 847 C CA . THR A 1 105 ? 4.168 -7.513 -13.052 1.00 94.44 105 THR A CA 1
ATOM 848 C C . THR A 1 105 ? 5.048 -7.518 -14.294 1.00 94.44 105 THR A C 1
ATOM 850 O O . THR A 1 105 ? 5.978 -8.325 -14.400 1.00 94.44 105 THR A O 1
ATOM 853 N N . CYS A 1 106 ? 4.786 -6.598 -15.225 1.00 92.69 106 CYS A N 1
ATOM 854 C CA . CYS A 1 106 ? 5.671 -6.345 -16.359 1.00 92.69 106 CYS A CA 1
ATOM 855 C C . CYS A 1 106 ? 7.012 -5.786 -15.862 1.00 92.69 106 CYS A C 1
ATOM 857 O O . CYS A 1 106 ? 7.075 -4.707 -15.266 1.00 92.69 106 CYS A O 1
ATOM 859 N N . VAL A 1 107 ? 8.102 -6.507 -16.130 1.00 90.69 107 VAL A N 1
ATOM 860 C CA . VAL A 1 107 ? 9.460 -6.152 -15.697 1.00 90.69 107 VAL A CA 1
ATOM 861 C C . VAL A 1 107 ? 9.897 -4.821 -16.303 1.00 90.69 107 VAL A C 1
ATOM 863 O O . VAL A 1 107 ? 10.526 -4.011 -15.622 1.00 90.69 107 VAL A O 1
ATOM 866 N N . GLN A 1 108 ? 9.565 -4.575 -17.572 1.00 89.69 108 GLN A N 1
ATOM 867 C CA . GLN A 1 108 ? 9.901 -3.325 -18.247 1.00 89.69 108 GLN A CA 1
ATOM 868 C C . GLN A 1 108 ? 9.177 -2.129 -17.626 1.00 89.69 108 GLN A C 1
ATOM 870 O O . GLN A 1 108 ? 9.828 -1.130 -17.332 1.00 89.69 108 GLN A O 1
ATOM 875 N N . CYS A 1 109 ? 7.870 -2.235 -17.362 1.00 87.31 109 CYS A N 1
ATOM 876 C CA . CYS A 1 109 ? 7.119 -1.173 -16.687 1.00 87.31 109 CYS A CA 1
ATOM 877 C C . CYS A 1 109 ? 7.623 -0.940 -15.262 1.00 87.31 109 CYS A C 1
ATOM 879 O O . CYS A 1 109 ? 7.789 0.206 -14.865 1.00 87.31 109 CYS A O 1
ATOM 881 N N . PHE A 1 110 ? 7.948 -2.009 -14.527 1.00 89.44 110 PHE A N 1
ATOM 882 C CA . PHE A 1 110 ? 8.510 -1.909 -13.178 1.00 89.44 110 PHE A CA 1
ATOM 883 C C . PHE A 1 110 ? 9.849 -1.162 -13.130 1.00 89.44 110 PHE A C 1
ATOM 885 O O . PHE A 1 110 ? 10.134 -0.461 -12.165 1.00 89.44 110 PHE A O 1
ATOM 892 N N . ASN A 1 111 ? 10.686 -1.315 -14.158 1.00 83.62 111 ASN A N 1
ATOM 893 C CA . ASN A 1 111 ? 11.976 -0.623 -14.251 1.00 83.62 111 ASN A CA 1
ATOM 894 C C . ASN A 1 111 ? 11.870 0.771 -14.879 1.00 83.62 111 ASN A C 1
ATOM 896 O O . ASN A 1 111 ? 12.854 1.510 -14.892 1.00 83.62 111 ASN A O 1
ATOM 900 N N . GLY A 1 112 ? 10.721 1.092 -15.468 1.00 79.44 112 GLY A N 1
ATOM 901 C CA . GLY A 1 112 ? 10.486 2.351 -16.149 1.00 79.44 112 GLY A CA 1
ATOM 902 C C . GLY A 1 112 ? 10.123 3.482 -15.184 1.00 79.44 112 GLY A C 1
ATOM 903 O O . GLY A 1 112 ? 9.821 3.252 -14.017 1.00 79.44 112 GLY A O 1
ATOM 904 N N . PRO A 1 113 ? 10.092 4.728 -15.679 1.00 71.50 113 PRO A N 1
ATOM 905 C CA . PRO A 1 113 ? 9.695 5.895 -14.890 1.00 71.50 113 PRO A CA 1
ATOM 906 C C . PRO A 1 113 ? 8.170 6.020 -14.697 1.00 71.50 113 PRO A C 1
ATOM 908 O O . PRO A 1 113 ? 7.708 6.977 -14.077 1.00 71.50 113 PRO A O 1
ATOM 911 N N . GLY A 1 114 ? 7.388 5.124 -15.305 1.00 73.81 114 GLY A N 1
ATOM 912 C CA . GLY A 1 114 ? 5.927 5.133 -15.274 1.00 73.81 114 GLY A CA 1
ATOM 913 C C . GLY A 1 114 ? 5.345 4.243 -14.178 1.00 73.81 114 GLY A C 1
ATOM 914 O O . GLY A 1 114 ? 6.054 3.738 -13.313 1.00 73.81 114 GLY A O 1
ATOM 915 N N . ASN A 1 115 ? 4.030 4.035 -14.238 1.00 78.06 115 ASN A N 1
ATOM 916 C CA . ASN A 1 115 ? 3.367 3.063 -13.374 1.00 78.06 115 ASN A CA 1
ATOM 917 C C . ASN A 1 115 ? 3.772 1.635 -13.756 1.00 78.06 115 ASN A C 1
ATOM 919 O O . ASN A 1 115 ? 4.084 1.348 -14.917 1.00 78.06 115 ASN A O 1
ATOM 923 N N . THR A 1 116 ? 3.705 0.736 -12.776 1.00 90.00 116 THR A N 1
ATOM 924 C CA . THR A 1 116 ? 3.742 -0.702 -13.029 1.00 90.00 116 THR A CA 1
ATOM 925 C C . THR A 1 116 ? 2.557 -1.119 -13.895 1.00 90.00 116 THR A C 1
ATOM 927 O O . THR A 1 116 ? 1.586 -0.379 -14.061 1.00 90.00 116 THR A O 1
ATOM 930 N N . TYR A 1 117 ? 2.673 -2.307 -14.478 1.00 89.06 117 TYR A N 1
ATOM 931 C CA . TYR A 1 117 ? 1.575 -2.948 -15.177 1.00 89.06 117 TYR A CA 1
ATOM 932 C C . TYR A 1 117 ? 1.416 -4.350 -14.592 1.00 89.06 117 TYR A C 1
ATOM 934 O O . TYR A 1 117 ? 2.283 -5.212 -14.781 1.00 89.06 117 TYR A O 1
ATOM 942 N N . ASP A 1 118 ? 0.352 -4.525 -13.815 1.00 93.75 118 ASP A N 1
ATOM 943 C CA . ASP A 1 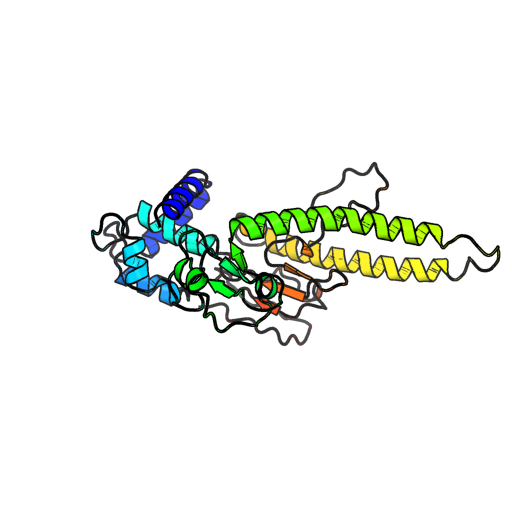118 ? 0.127 -5.631 -12.895 1.00 93.75 118 ASP A CA 1
ATOM 944 C C . ASP A 1 118 ? -1.123 -6.429 -13.293 1.00 93.75 118 ASP A C 1
ATOM 946 O O . ASP A 1 118 ? -2.205 -5.901 -13.549 1.00 93.75 118 ASP A O 1
ATOM 950 N N . LEU A 1 119 ? -1.001 -7.752 -13.325 1.00 93.44 119 LEU A N 1
ATOM 951 C CA . LEU A 1 119 ? -2.038 -8.673 -13.770 1.00 93.44 119 LEU A CA 1
ATOM 952 C C . LEU A 1 119 ? -2.381 -9.683 -12.685 1.00 93.44 119 LEU A C 1
ATOM 954 O O . LEU A 1 119 ? -1.510 -10.262 -12.033 1.00 93.44 119 LEU A O 1
ATOM 958 N N . CYS A 1 120 ? -3.673 -9.970 -12.543 1.00 93.31 120 CYS A N 1
ATOM 959 C CA . CYS A 1 120 ? -4.109 -11.123 -11.770 1.00 93.31 120 CYS A CA 1
ATOM 960 C C . CYS A 1 120 ? -3.788 -12.428 -12.521 1.00 93.31 120 CYS A C 1
ATOM 962 O O . CYS A 1 120 ? -3.593 -12.442 -13.740 1.00 93.31 120 CYS A O 1
ATOM 964 N N . CYS A 1 121 ? -3.799 -13.555 -11.806 1.00 92.69 121 CYS A N 1
ATOM 965 C CA . CYS A 1 121 ? -3.542 -14.872 -12.396 1.00 92.69 121 CYS A CA 1
ATOM 966 C C . CYS A 1 121 ? -4.491 -15.234 -13.553 1.00 92.69 121 CYS A C 1
ATOM 968 O O . CYS A 1 121 ? -4.092 -15.994 -14.433 1.00 92.69 121 CYS A O 1
ATOM 970 N N . ALA A 1 122 ? -5.733 -14.734 -13.544 1.00 92.00 122 ALA A N 1
ATOM 971 C CA . ALA A 1 122 ? -6.696 -14.981 -14.616 1.00 92.00 122 ALA A CA 1
ATOM 972 C C . ALA A 1 122 ? -6.297 -14.230 -15.896 1.00 92.00 122 ALA A C 1
ATOM 974 O O . ALA A 1 122 ? -6.011 -14.868 -16.903 1.00 92.00 122 ALA A O 1
ATOM 975 N N . CYS A 1 123 ? -6.135 -12.904 -15.823 1.00 91.38 123 CYS A N 1
ATOM 976 C CA . CYS A 1 123 ? -5.735 -12.089 -16.975 1.00 91.38 123 CYS A CA 1
ATOM 977 C C . CYS A 1 123 ? -4.375 -12.509 -17.551 1.00 91.38 123 CYS A C 1
ATOM 979 O O . CYS A 1 123 ? -4.205 -12.535 -18.765 1.00 91.38 123 CYS A O 1
ATOM 981 N N . TYR A 1 124 ? -3.420 -12.906 -16.705 1.00 92.44 124 TYR A N 1
ATOM 982 C CA . TYR A 1 124 ? -2.139 -13.425 -17.186 1.00 92.44 124 TYR A CA 1
ATOM 983 C C . TYR A 1 124 ? -2.275 -14.763 -17.939 1.00 92.44 124 TYR A C 1
ATOM 985 O O . TYR A 1 124 ? -1.598 -14.993 -18.942 1.00 92.44 124 TYR A O 1
ATOM 993 N N . ARG A 1 125 ? -3.161 -15.659 -17.480 1.00 91.94 125 ARG A N 1
ATOM 994 C CA . ARG A 1 125 ? -3.393 -16.972 -18.107 1.00 91.94 125 ARG A CA 1
ATOM 995 C C . ARG A 1 125 ? -4.017 -16.856 -19.491 1.00 91.94 125 ARG A C 1
ATOM 997 O O . ARG A 1 125 ? -3.676 -17.656 -20.362 1.00 91.94 125 ARG A O 1
ATOM 1004 N N . ASP A 1 126 ? -4.909 -15.891 -19.672 1.00 85.81 126 ASP A N 1
ATOM 1005 C CA . ASP A 1 126 ? -5.698 -15.747 -20.895 1.00 85.81 126 ASP A CA 1
ATOM 1006 C C . ASP A 1 126 ? -4.871 -15.181 -22.069 1.00 85.81 126 ASP A C 1
ATOM 1008 O O . ASP A 1 126 ? -5.303 -15.267 -23.215 1.00 85.81 126 ASP A O 1
ATOM 1012 N N . LYS A 1 127 ? -3.637 -14.710 -21.804 1.00 67.81 127 LYS A N 1
ATOM 1013 C CA . LYS A 1 127 ? -2.571 -14.317 -22.758 1.00 67.81 127 LYS A CA 1
ATOM 1014 C C . LYS A 1 127 ? -2.906 -13.219 -23.777 1.00 67.81 127 LYS A C 1
ATOM 1016 O O . LYS A 1 127 ? -1.984 -12.739 -24.430 1.00 67.81 127 LYS A O 1
ATOM 1021 N N . ASP A 1 128 ? -4.157 -12.791 -23.894 1.00 68.19 128 ASP A N 1
ATOM 1022 C CA . ASP A 1 128 ? -4.591 -11.691 -24.763 1.00 68.19 128 ASP A CA 1
ATOM 1023 C C . ASP A 1 128 ? -4.582 -10.358 -24.009 1.00 68.19 128 ASP A C 1
ATOM 1025 O O . ASP A 1 128 ? -5.598 -9.698 -23.803 1.00 68.19 128 ASP A O 1
ATOM 1029 N N . VAL A 1 129 ? -3.405 -10.007 -23.504 1.00 74.38 129 VAL A N 1
ATOM 1030 C CA . VAL A 1 129 ? -3.198 -8.761 -22.776 1.00 74.38 129 VAL A CA 1
ATOM 1031 C C . VAL A 1 129 ? -2.761 -7.713 -23.792 1.00 74.38 129 VAL A C 1
ATOM 1033 O O . VAL A 1 129 ? -1.709 -7.862 -24.420 1.00 74.38 129 VAL A O 1
ATOM 1036 N N . ASN A 1 130 ? -3.549 -6.649 -23.962 1.00 73.50 130 ASN A N 1
ATOM 1037 C CA . ASN A 1 130 ? -3.216 -5.546 -24.865 1.00 73.50 130 ASN A CA 1
ATOM 1038 C C . ASN A 1 130 ? -2.131 -4.649 -24.246 1.00 73.50 130 ASN A C 1
ATOM 1040 O O . ASN A 1 130 ? -2.373 -3.523 -23.813 1.00 73.50 130 ASN A O 1
ATOM 1044 N N . HIS A 1 131 ? -0.922 -5.193 -24.186 1.00 88.12 131 HIS A N 1
ATOM 1045 C CA . HIS A 1 131 ? 0.275 -4.553 -23.667 1.00 88.12 131 HIS A CA 1
ATOM 1046 C C . HIS A 1 131 ? 1.399 -4.612 -24.715 1.00 88.12 131 HIS A C 1
ATOM 1048 O O . HIS A 1 131 ? 1.228 -5.161 -25.807 1.00 88.12 131 HIS A O 1
ATOM 1054 N N . HIS A 1 132 ? 2.555 -4.003 -24.442 1.00 86.25 132 HIS A N 1
ATOM 1055 C CA . HIS A 1 132 ? 3.642 -3.984 -25.423 1.00 86.25 132 HIS A CA 1
ATOM 1056 C C . HIS A 1 132 ? 4.189 -5.402 -25.698 1.00 86.25 132 HIS A C 1
ATOM 1058 O O . HIS A 1 132 ? 4.251 -6.256 -24.817 1.00 86.25 132 HIS A O 1
ATOM 1064 N N . LYS A 1 133 ? 4.557 -5.671 -26.958 1.00 82.44 133 LYS A N 1
ATOM 1065 C CA . LYS A 1 133 ? 4.773 -7.039 -27.479 1.00 82.44 133 LYS A CA 1
ATOM 1066 C C . LYS A 1 133 ? 5.969 -7.781 -26.882 1.00 82.44 133 LYS A C 1
ATOM 1068 O O . LYS A 1 133 ? 6.017 -9.003 -26.945 1.00 82.44 133 LYS A O 1
ATOM 1073 N N . ASP A 1 134 ? 6.949 -7.054 -26.369 1.00 84.56 134 ASP A N 1
ATOM 1074 C CA . ASP A 1 134 ? 8.164 -7.584 -25.753 1.00 84.56 134 ASP A CA 1
ATOM 1075 C C . ASP A 1 134 ? 8.032 -7.759 -24.231 1.00 84.56 134 ASP A C 1
ATOM 1077 O O . ASP A 1 134 ? 9.009 -8.124 -23.578 1.00 84.56 134 ASP A O 1
ATOM 1081 N N . ALA A 1 135 ? 6.852 -7.504 -23.655 1.00 88.38 135 ALA A N 1
ATOM 1082 C CA . ALA A 1 135 ? 6.635 -7.543 -22.216 1.00 88.38 135 ALA A CA 1
ATOM 1083 C C . ALA A 1 135 ? 7.003 -8.896 -21.596 1.00 88.38 135 ALA A C 1
ATOM 1085 O O . ALA A 1 135 ? 6.460 -9.946 -21.948 1.00 88.38 135 ALA A O 1
ATOM 1086 N N . LEU A 1 136 ? 7.908 -8.846 -20.618 1.00 90.19 136 LEU A N 1
ATOM 1087 C CA . LEU A 1 136 ? 8.237 -9.971 -19.759 1.00 90.19 136 LEU A CA 1
ATOM 1088 C C . LEU A 1 136 ? 7.511 -9.781 -18.434 1.00 90.19 136 LEU A C 1
ATOM 1090 O O . LEU A 1 136 ? 7.703 -8.775 -17.757 1.00 90.19 136 LEU A O 1
ATOM 1094 N N . PHE A 1 137 ? 6.725 -10.773 -18.038 1.00 91.88 137 PHE A N 1
ATOM 1095 C CA . PHE A 1 137 ? 6.032 -10.766 -16.758 1.00 91.88 137 PHE A CA 1
ATOM 1096 C C . PHE A 1 137 ? 6.711 -11.709 -15.776 1.00 91.88 137 PHE A C 1
ATOM 1098 O O . PHE A 1 137 ? 7.030 -12.849 -16.115 1.00 91.88 137 PHE A O 1
ATOM 1105 N N . LEU A 1 138 ? 6.892 -11.238 -14.546 1.00 91.62 138 LEU A N 1
ATOM 1106 C CA . LEU A 1 138 ? 7.307 -12.055 -13.411 1.00 91.62 138 LEU A CA 1
ATOM 1107 C C . LEU A 1 138 ? 6.275 -11.914 -12.305 1.00 91.62 138 LEU A C 1
ATOM 1109 O O . LEU A 1 138 ? 5.710 -10.837 -12.120 1.00 91.62 138 LEU A O 1
ATOM 1113 N N . ASP A 1 139 ? 6.036 -12.987 -11.558 1.00 95.50 139 ASP A N 1
ATOM 1114 C CA . ASP A 1 139 ? 5.230 -12.860 -10.354 1.00 95.50 139 ASP A CA 1
ATOM 1115 C C . ASP A 1 139 ? 5.943 -11.997 -9.299 1.00 95.50 139 ASP A C 1
ATOM 1117 O O . ASP A 1 139 ? 7.168 -11.843 -9.312 1.00 95.50 139 ASP A O 1
ATOM 1121 N N . ASN A 1 140 ? 5.179 -11.442 -8.365 1.00 89.50 140 ASN A N 1
ATOM 1122 C CA . ASN A 1 140 ? 5.675 -10.526 -7.342 1.00 89.50 140 ASN A CA 1
ATOM 1123 C C . ASN A 1 140 ? 6.781 -11.119 -6.441 1.00 89.50 140 ASN A C 1
ATOM 1125 O O . ASN A 1 140 ? 7.606 -10.366 -5.918 1.00 89.50 140 ASN A O 1
ATOM 1129 N N . TYR A 1 141 ? 6.853 -12.445 -6.272 1.00 91.31 141 TYR A N 1
ATOM 1130 C CA . TYR A 1 141 ? 7.946 -13.094 -5.544 1.00 91.31 141 TYR A CA 1
ATOM 1131 C C . TYR A 1 141 ? 9.192 -13.242 -6.425 1.00 91.31 141 TYR A C 1
ATOM 1133 O O . TYR A 1 141 ? 10.294 -12.861 -6.017 1.00 91.31 141 TYR A O 1
ATOM 1141 N N . THR A 1 142 ? 9.029 -13.747 -7.647 1.00 90.88 142 THR A N 1
ATOM 1142 C CA . THR A 1 142 ? 10.131 -13.922 -8.602 1.00 90.88 142 THR A CA 1
ATOM 1143 C C . THR A 1 142 ? 10.761 -12.584 -8.981 1.00 90.88 142 THR A C 1
ATOM 1145 O O . THR A 1 142 ? 11.988 -12.479 -9.032 1.00 90.88 142 THR A O 1
ATOM 1148 N N . LEU A 1 143 ? 9.956 -11.533 -9.161 1.00 90.69 143 LEU A N 1
ATOM 1149 C CA . LEU A 1 143 ? 10.435 -10.177 -9.419 1.00 90.69 143 LEU A CA 1
ATOM 1150 C C . LEU A 1 143 ? 11.298 -9.653 -8.264 1.00 90.69 143 LEU A C 1
ATOM 1152 O O . LEU A 1 143 ? 12.389 -9.128 -8.494 1.00 90.69 143 LEU A O 1
ATOM 1156 N N . LEU A 1 144 ? 10.851 -9.842 -7.018 1.00 88.31 144 LEU A N 1
ATOM 1157 C CA . LEU A 1 144 ? 11.615 -9.448 -5.834 1.00 88.31 144 LEU A CA 1
ATOM 1158 C C . LEU A 1 144 ? 12.965 -10.178 -5.766 1.00 88.31 144 LEU A C 1
ATOM 1160 O O . LEU A 1 144 ? 13.987 -9.563 -5.455 1.00 88.31 144 LEU A O 1
ATOM 1164 N N . GLN A 1 145 ? 12.994 -11.477 -6.069 1.00 86.38 145 GLN A N 1
ATOM 1165 C CA . GLN A 1 145 ? 14.241 -12.247 -6.093 1.00 86.38 145 GLN A CA 1
ATOM 1166 C C . GLN A 1 145 ? 15.169 -11.807 -7.229 1.00 86.38 145 GLN A C 1
ATOM 1168 O O . GLN A 1 145 ? 16.367 -11.626 -7.001 1.00 86.38 145 GLN A O 1
ATOM 1173 N N . ALA A 1 146 ? 14.625 -11.559 -8.421 1.00 83.25 146 ALA A N 1
ATOM 1174 C CA . ALA A 1 146 ? 15.383 -11.033 -9.551 1.00 83.25 146 ALA A CA 1
ATOM 1175 C C . ALA A 1 146 ? 16.025 -9.680 -9.207 1.00 83.25 146 ALA A C 1
ATOM 1177 O O . ALA A 1 146 ? 17.206 -9.472 -9.481 1.00 83.25 146 ALA A O 1
ATOM 1178 N N . LYS A 1 147 ? 15.295 -8.792 -8.520 1.00 84.50 147 LYS A N 1
ATOM 1179 C CA . LYS A 1 147 ? 15.817 -7.495 -8.069 1.00 84.50 147 LYS A CA 1
ATOM 1180 C C . LYS A 1 147 ? 16.912 -7.614 -7.018 1.00 84.50 147 LYS A C 1
ATOM 1182 O O . LYS A 1 147 ? 17.928 -6.933 -7.109 1.00 84.50 147 LYS A O 1
ATOM 1187 N N . ARG A 1 148 ? 16.765 -8.530 -6.059 1.00 81.69 148 ARG A N 1
ATOM 1188 C CA . ARG A 1 148 ? 17.831 -8.825 -5.086 1.00 81.69 148 ARG A CA 1
ATOM 1189 C C . ARG A 1 148 ? 19.106 -9.313 -5.763 1.00 81.69 148 ARG A C 1
ATOM 1191 O O . ARG A 1 148 ? 20.196 -8.966 -5.316 1.00 81.69 148 ARG A O 1
ATOM 1198 N N . GLN A 1 149 ? 18.974 -10.125 -6.807 1.00 75.31 149 GLN A N 1
ATOM 1199 C CA . GLN A 1 149 ? 20.119 -10.635 -7.549 1.00 75.31 149 GLN A CA 1
ATOM 1200 C C . GLN A 1 149 ? 20.772 -9.541 -8.402 1.00 75.31 149 GLN A C 1
ATOM 1202 O O . GLN A 1 149 ? 21.990 -9.410 -8.368 1.00 75.31 149 GLN A O 1
ATOM 1207 N N . GLN A 1 150 ? 19.975 -8.701 -9.068 1.00 78.00 150 GLN A N 1
ATOM 1208 C CA . GLN A 1 150 ? 20.477 -7.536 -9.805 1.00 78.00 150 GLN A CA 1
ATOM 1209 C C . GLN A 1 150 ? 21.313 -6.614 -8.916 1.00 78.00 150 GLN A C 1
ATOM 1211 O O . GLN A 1 150 ? 22.419 -6.263 -9.309 1.00 78.00 150 GLN A O 1
ATOM 1216 N N . ASN A 1 151 ? 20.852 -6.310 -7.700 1.00 71.94 151 ASN A N 1
ATOM 1217 C CA . ASN A 1 151 ? 21.620 -5.479 -6.769 1.00 71.94 151 ASN A CA 1
ATOM 1218 C C . ASN A 1 151 ? 22.975 -6.121 -6.409 1.00 71.94 151 ASN A C 1
ATOM 1220 O O . ASN A 1 151 ? 23.995 -5.443 -6.389 1.00 71.94 151 ASN A O 1
ATOM 1224 N N . LYS A 1 152 ? 23.015 -7.446 -6.205 1.00 69.06 152 LYS A N 1
ATOM 1225 C CA . LYS A 1 152 ? 24.266 -8.176 -5.920 1.00 69.06 152 LYS A CA 1
ATOM 1226 C C . LYS A 1 152 ? 25.224 -8.244 -7.108 1.00 69.06 152 LYS A C 1
ATOM 1228 O O . LYS A 1 152 ? 26.431 -8.347 -6.907 1.00 69.06 152 LYS A O 1
ATOM 1233 N N . ASP A 1 153 ? 24.703 -8.285 -8.329 1.00 59.81 153 ASP A N 1
ATOM 1234 C CA . ASP A 1 153 ? 25.523 -8.347 -9.540 1.00 59.81 153 ASP A CA 1
ATOM 1235 C C . ASP A 1 153 ? 25.994 -6.953 -9.975 1.00 59.81 153 ASP A C 1
ATOM 1237 O O . ASP A 1 153 ? 27.091 -6.823 -10.518 1.00 59.81 153 ASP A O 1
ATOM 1241 N N . GLN A 1 154 ? 25.234 -5.905 -9.649 1.00 55.06 154 GLN A N 1
ATOM 1242 C CA . GLN A 1 154 ? 25.659 -4.512 -9.774 1.00 55.06 154 GLN A CA 1
ATOM 1243 C C . GLN A 1 154 ? 26.881 -4.231 -8.880 1.00 55.06 154 GLN A C 1
ATOM 1245 O O . GLN A 1 154 ? 27.885 -3.723 -9.379 1.00 55.06 154 GLN A O 1
ATOM 1250 N N . ASP A 1 155 ? 26.881 -4.741 -7.642 1.00 52.28 155 ASP A N 1
ATOM 1251 C CA . ASP A 1 155 ? 28.045 -4.700 -6.738 1.00 52.28 155 ASP A CA 1
ATOM 1252 C C . ASP A 1 155 ? 29.285 -5.448 -7.288 1.00 52.28 155 ASP A C 1
ATOM 1254 O O . ASP A 1 155 ? 30.421 -5.178 -6.885 1.00 52.28 155 ASP A O 1
ATOM 1258 N N . LYS A 1 156 ? 29.102 -6.413 -8.205 1.00 49.25 156 LYS A N 1
ATOM 1259 C CA . LYS A 1 156 ? 30.198 -7.194 -8.814 1.00 49.25 156 LYS A CA 1
ATOM 1260 C C . LYS A 1 156 ? 30.723 -6.590 -10.117 1.00 49.25 156 LYS A C 1
ATOM 1262 O O . LYS A 1 156 ? 31.930 -6.641 -10.353 1.00 49.25 156 LYS A O 1
ATOM 1267 N N . ASN A 1 157 ? 29.852 -6.033 -10.959 1.00 41.16 157 ASN A N 1
ATOM 1268 C CA . ASN A 1 157 ? 30.237 -5.460 -12.255 1.00 41.16 157 ASN A CA 1
ATOM 1269 C C . ASN A 1 157 ? 30.952 -4.105 -12.125 1.00 41.16 157 ASN A C 1
ATOM 1271 O O . ASN A 1 157 ? 31.828 -3.806 -12.940 1.00 41.16 157 ASN A O 1
ATOM 1275 N N . GLU A 1 158 ? 30.681 -3.326 -11.075 1.00 43.9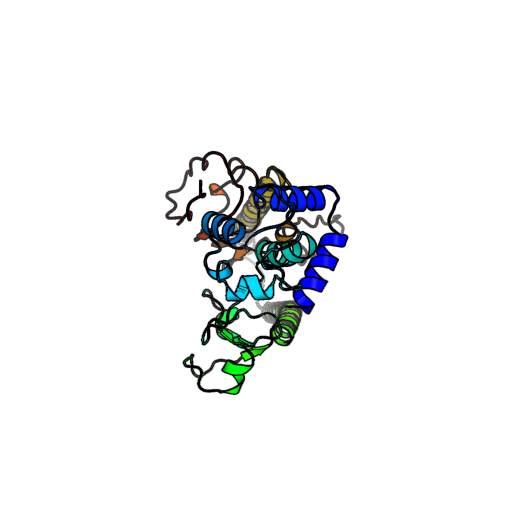4 158 GLU A N 1
ATOM 1276 C CA . GLU A 1 158 ? 31.484 -2.132 -10.764 1.00 43.94 158 GLU A CA 1
ATOM 1277 C C . GLU A 1 158 ? 32.946 -2.491 -10.437 1.00 43.94 158 GLU A C 1
ATOM 1279 O O . GLU A 1 158 ? 33.866 -1.775 -10.829 1.00 43.94 158 GLU A O 1
ATOM 1284 N N . GLY A 1 159 ? 33.195 -3.667 -9.845 1.00 40.88 159 GLY A N 1
ATOM 1285 C CA . GLY A 1 159 ? 34.550 -4.179 -9.605 1.00 40.88 159 GLY A CA 1
ATOM 1286 C C . GLY A 1 159 ? 35.320 -4.571 -10.876 1.00 40.88 159 GLY A C 1
ATOM 1287 O O . GLY A 1 159 ? 36.550 -4.507 -10.893 1.00 40.88 159 GLY A O 1
ATOM 1288 N N . ALA A 1 160 ? 34.621 -4.947 -11.953 1.00 41.25 160 ALA A N 1
ATOM 1289 C CA . ALA A 1 160 ? 35.238 -5.338 -13.224 1.00 41.25 160 ALA A CA 1
ATOM 1290 C C . ALA A 1 160 ? 35.571 -4.128 -14.120 1.00 41.25 160 ALA A C 1
ATOM 1292 O O . ALA A 1 160 ? 36.601 -4.131 -14.797 1.00 41.25 160 ALA A O 1
ATOM 1293 N N . SER A 1 161 ? 34.750 -3.070 -14.080 1.00 41.75 161 SER A N 1
ATOM 1294 C CA . SER A 1 161 ? 35.023 -1.792 -14.762 1.00 41.75 161 SER A CA 1
ATOM 1295 C C . SER A 1 161 ? 36.281 -1.102 -14.209 1.00 41.75 161 SER A C 1
ATOM 1297 O O . SER A 1 161 ? 37.086 -0.567 -14.974 1.00 41.75 161 SER A O 1
ATOM 1299 N N . GLU A 1 162 ? 36.504 -1.168 -12.894 1.00 39.53 162 GLU A N 1
ATOM 1300 C CA . GLU A 1 162 ? 37.666 -0.549 -12.242 1.00 39.53 162 GLU A CA 1
ATOM 1301 C C . GLU A 1 162 ? 38.983 -1.277 -12.579 1.00 39.53 162 GLU A C 1
ATOM 1303 O O . GLU A 1 162 ? 40.002 -0.646 -12.871 1.00 39.53 162 GLU A O 1
ATOM 1308 N N . ALA A 1 163 ? 38.955 -2.614 -12.636 1.00 37.06 163 ALA A N 1
ATOM 1309 C CA . ALA A 1 163 ? 40.109 -3.431 -13.019 1.00 37.06 163 ALA A CA 1
ATOM 1310 C C . ALA A 1 163 ? 40.518 -3.229 -14.492 1.00 37.06 163 ALA A C 1
ATOM 1312 O O . ALA A 1 163 ? 41.706 -3.272 -14.817 1.00 37.06 163 ALA A O 1
ATOM 1313 N N . PHE A 1 164 ? 39.555 -2.957 -15.380 1.00 29.77 164 PHE A N 1
ATOM 1314 C CA . PHE A 1 164 ? 39.817 -2.689 -16.798 1.00 29.77 164 PHE A CA 1
ATOM 1315 C C . PHE A 1 164 ? 40.412 -1.287 -17.029 1.00 29.77 164 PHE A C 1
ATOM 1317 O O . PHE A 1 164 ? 41.272 -1.122 -17.892 1.00 29.77 164 PHE A O 1
ATOM 1324 N N . LYS A 1 165 ? 40.040 -0.291 -16.208 1.00 36.34 165 LYS A N 1
ATOM 1325 C CA . LYS A 1 165 ? 40.625 1.067 -16.236 1.00 36.34 165 LYS A CA 1
ATOM 1326 C C . LYS A 1 165 ? 42.067 1.117 -15.715 1.00 36.34 165 LYS A C 1
ATOM 1328 O O . LYS A 1 165 ? 42.855 1.938 -16.182 1.00 36.34 165 LYS A O 1
ATOM 1333 N N . LEU A 1 166 ? 42.433 0.223 -14.794 1.00 37.50 166 LEU A N 1
ATOM 1334 C CA . LEU A 1 166 ? 43.799 0.103 -14.262 1.00 37.50 166 LEU A CA 1
ATOM 1335 C C . LEU A 1 166 ? 44.787 -0.543 -15.251 1.00 37.50 166 LEU A C 1
ATOM 1337 O O . LEU A 1 166 ? 45.986 -0.294 -15.157 1.00 37.50 166 LEU A O 1
ATOM 1341 N N . ALA A 1 167 ? 44.306 -1.324 -16.224 1.00 30.12 167 ALA A N 1
ATOM 1342 C CA . ALA A 1 167 ? 45.159 -2.016 -17.195 1.00 30.12 167 ALA A CA 1
ATOM 1343 C C . ALA A 1 167 ? 45.599 -1.141 -18.388 1.00 30.12 167 ALA A C 1
ATOM 1345 O O . ALA A 1 167 ? 46.557 -1.487 -19.076 1.00 30.12 167 ALA A O 1
ATOM 1346 N N . THR A 1 168 ? 44.947 0.001 -18.631 1.00 32.47 168 THR A N 1
ATOM 1347 C CA . THR A 1 168 ? 45.254 0.899 -19.764 1.00 32.47 168 THR A CA 1
ATOM 1348 C C . THR A 1 168 ? 46.060 2.146 -19.386 1.00 32.47 168 THR A C 1
ATOM 1350 O O . THR A 1 168 ? 46.387 2.942 -20.259 1.00 32.47 168 THR A O 1
ATOM 1353 N N . ALA A 1 169 ? 46.416 2.329 -18.111 1.00 32.69 169 ALA A N 1
ATOM 1354 C CA . ALA A 1 169 ? 47.137 3.510 -17.616 1.00 32.69 169 ALA A CA 1
ATOM 1355 C C . ALA A 1 169 ? 48.663 3.311 -17.496 1.00 32.69 169 ALA A C 1
ATOM 1357 O O . ALA A 1 169 ? 49.318 3.934 -16.661 1.00 32.69 169 ALA A O 1
ATOM 1358 N N . GLY A 1 170 ? 49.242 2.435 -18.316 1.00 39.19 170 GLY A N 1
ATOM 1359 C CA . GLY A 1 170 ? 50.686 2.257 -18.413 1.00 39.19 170 GLY A CA 1
ATOM 1360 C C . GLY A 1 170 ? 51.169 2.579 -19.816 1.00 39.19 170 GLY A C 1
ATOM 1361 O O . GLY A 1 170 ? 51.194 1.666 -20.626 1.00 39.19 170 GLY A O 1
ATOM 1362 N N . ILE A 1 171 ? 51.512 3.845 -20.085 1.00 35.28 171 ILE A N 1
ATOM 1363 C CA . ILE A 1 171 ? 52.528 4.337 -21.043 1.00 35.28 171 ILE A CA 1
ATOM 1364 C C . ILE A 1 171 ? 52.575 5.886 -20.939 1.00 35.28 171 ILE A C 1
ATOM 1366 O O . ILE A 1 171 ? 51.537 6.532 -20.851 1.00 35.28 171 ILE A O 1
ATOM 1370 N N . GLU A 1 172 ? 53.800 6.437 -20.952 1.00 28.84 172 GLU A N 1
ATOM 1371 C CA . GLU A 1 172 ? 54.221 7.860 -21.047 1.00 28.84 172 GLU A CA 1
ATOM 1372 C C . GLU A 1 172 ? 54.483 8.700 -19.767 1.00 28.84 172 GLU A C 1
ATOM 1374 O O . GLU A 1 172 ? 53.696 9.504 -19.279 1.00 28.84 172 GLU A O 1
ATOM 1379 N N . THR A 1 173 ? 55.705 8.493 -19.259 1.00 32.56 173 THR A N 1
ATOM 1380 C CA . THR A 1 173 ? 56.762 9.466 -18.892 1.00 32.56 173 THR A CA 1
ATOM 1381 C C . THR A 1 173 ? 56.424 10.932 -18.559 1.00 32.56 173 THR A C 1
ATOM 1383 O O . THR A 1 173 ? 56.112 11.751 -19.415 1.00 32.56 173 THR A O 1
ATOM 1386 N N . THR A 1 174 ? 56.690 11.261 -17.290 1.00 40.62 174 THR A N 1
ATOM 1387 C CA . THR A 1 174 ? 57.350 12.467 -16.741 1.00 40.62 174 THR A CA 1
ATOM 1388 C C . THR A 1 174 ? 57.422 13.736 -17.612 1.00 40.62 174 THR A C 1
ATOM 1390 O O . THR A 1 174 ? 58.325 13.855 -18.432 1.00 40.62 174 THR A O 1
ATOM 1393 N N . SER A 1 175 ? 56.580 14.737 -17.303 1.00 38.41 175 SER A N 1
ATOM 1394 C CA . SER A 1 175 ? 56.999 16.100 -16.879 1.00 38.41 175 SER A CA 1
ATOM 1395 C C . SER A 1 175 ? 55.938 17.201 -17.108 1.00 38.41 175 SER A C 1
ATOM 1397 O O . SER A 1 175 ? 56.269 18.254 -17.634 1.00 38.41 175 SER A O 1
ATOM 1399 N N . THR A 1 176 ? 54.670 17.036 -16.709 1.00 36.03 176 THR A N 1
ATOM 1400 C CA . THR A 1 176 ? 53.700 18.170 -16.634 1.00 36.03 176 THR A CA 1
ATOM 1401 C C . THR A 1 176 ? 52.594 17.963 -15.577 1.00 36.03 176 THR A C 1
ATOM 1403 O O . THR A 1 176 ? 51.459 18.403 -15.731 1.00 36.03 176 THR A O 1
ATOM 1406 N N . LEU A 1 177 ? 52.907 17.328 -14.440 1.00 37.56 177 LEU A N 1
ATOM 1407 C CA . LEU A 1 177 ? 51.911 16.920 -13.428 1.00 37.56 177 LEU A CA 1
ATOM 1408 C C . LEU A 1 177 ? 51.721 17.872 -12.226 1.00 37.56 177 LEU A C 1
ATOM 1410 O O . LEU A 1 177 ? 51.187 17.457 -11.205 1.00 37.56 177 LEU A O 1
ATOM 1414 N N . SER A 1 178 ? 52.097 19.153 -12.323 1.00 38.16 178 SER A N 1
ATOM 1415 C CA . SER A 1 178 ? 51.861 20.113 -11.219 1.00 38.16 178 SER A CA 1
ATOM 1416 C C . SER A 1 178 ? 50.620 21.007 -11.416 1.00 38.16 178 SER A C 1
ATOM 1418 O O . SER A 1 178 ? 49.995 21.426 -10.447 1.00 38.16 178 SER A O 1
ATOM 1420 N N . ALA A 1 179 ? 50.169 21.242 -12.656 1.00 34.09 179 ALA A N 1
ATOM 1421 C CA . ALA A 1 179 ? 49.043 22.155 -12.922 1.00 34.09 179 ALA A CA 1
ATOM 1422 C C . ALA A 1 179 ? 47.683 21.457 -13.147 1.00 34.09 179 ALA A C 1
ATOM 1424 O O . ALA A 1 179 ? 46.636 22.075 -12.945 1.00 34.09 179 ALA A O 1
ATOM 1425 N N . TYR A 1 180 ? 47.672 20.174 -13.529 1.00 30.98 180 TYR A N 1
ATOM 1426 C CA . TYR A 1 180 ? 46.433 19.410 -13.756 1.00 30.98 180 TYR A CA 1
ATOM 1427 C C . TYR A 1 180 ? 45.841 18.825 -12.459 1.00 30.98 180 TYR A C 1
ATOM 1429 O O . TYR A 1 180 ? 44.620 18.768 -12.301 1.00 30.98 180 TYR A O 1
ATOM 1437 N N . ALA A 1 181 ? 46.689 18.479 -11.482 1.00 33.62 181 ALA A N 1
ATOM 1438 C CA . ALA A 1 181 ? 46.266 17.890 -10.208 1.00 33.62 181 ALA A CA 1
ATOM 1439 C C . ALA A 1 181 ? 45.459 18.865 -9.322 1.00 33.62 181 ALA A C 1
ATOM 1441 O O . ALA A 1 181 ? 44.524 18.454 -8.638 1.00 33.62 181 ALA A O 1
ATOM 1442 N N . ALA A 1 182 ? 45.739 20.171 -9.388 1.00 35.34 182 ALA A N 1
ATOM 1443 C CA . ALA A 1 182 ? 45.034 21.172 -8.583 1.00 35.34 182 ALA A CA 1
ATOM 1444 C C . ALA A 1 182 ? 43.614 21.496 -9.098 1.00 35.34 182 ALA A C 1
ATOM 1446 O O . ALA A 1 182 ? 42.747 21.870 -8.309 1.00 35.34 182 ALA A O 1
ATOM 1447 N N . LYS A 1 183 ? 43.339 21.316 -10.400 1.00 35.31 183 LYS A N 1
ATOM 1448 C CA . LYS A 1 183 ? 41.996 21.529 -10.978 1.00 35.31 183 LYS A CA 1
ATOM 1449 C C . LYS A 1 183 ? 41.078 20.311 -10.814 1.00 35.31 183 LYS A C 1
ATOM 1451 O O . LYS A 1 183 ? 39.881 20.483 -10.604 1.00 35.31 183 LYS A O 1
ATOM 1456 N N . SER A 1 184 ? 41.636 19.097 -10.813 1.00 33.97 184 SER A N 1
ATOM 1457 C CA . SER A 1 184 ? 40.880 17.846 -10.630 1.00 33.97 184 SER A CA 1
ATOM 1458 C C . SER A 1 184 ? 40.369 17.641 -9.196 1.00 33.97 184 SER A C 1
ATOM 1460 O O . SER A 1 184 ? 39.286 17.095 -9.004 1.00 33.97 184 SER A O 1
ATOM 1462 N N . PHE A 1 185 ? 41.103 18.101 -8.177 1.00 33.38 185 PHE A N 1
ATOM 1463 C CA . PHE A 1 185 ? 40.679 17.966 -6.775 1.00 33.38 185 PHE A CA 1
ATOM 1464 C C . PHE A 1 185 ? 39.598 18.978 -6.360 1.00 33.38 185 PHE A C 1
ATOM 1466 O O . PHE A 1 185 ? 38.787 18.683 -5.485 1.00 33.38 185 PHE A O 1
ATOM 1473 N N . ALA A 1 186 ? 39.537 20.150 -7.000 1.00 33.41 186 ALA A N 1
ATOM 1474 C CA . ALA A 1 186 ? 38.526 21.169 -6.700 1.00 33.41 186 ALA A CA 1
ATOM 1475 C C . ALA A 1 186 ? 37.126 20.796 -7.228 1.00 33.41 186 ALA A C 1
ATOM 1477 O O . ALA A 1 186 ? 36.127 21.075 -6.562 1.00 33.41 186 ALA A O 1
ATOM 1478 N N . SER A 1 187 ? 37.060 20.120 -8.383 1.00 37.56 187 SER A N 1
ATOM 1479 C CA . SER A 1 187 ? 35.803 19.675 -9.008 1.00 37.56 187 SER A CA 1
ATOM 1480 C C . SER A 1 187 ? 35.175 18.472 -8.294 1.00 37.56 187 SER A C 1
ATOM 1482 O O . SER A 1 187 ? 33.956 18.363 -8.221 1.00 37.56 187 SER A O 1
ATOM 1484 N N . ASN A 1 188 ? 35.997 17.585 -7.721 1.00 36.56 188 ASN A N 1
ATOM 1485 C CA . ASN A 1 188 ? 35.507 16.427 -6.966 1.00 36.56 188 ASN A CA 1
ATOM 1486 C C . ASN A 1 188 ? 35.044 16.807 -5.553 1.00 36.56 188 ASN A C 1
ATOM 1488 O O . ASN A 1 188 ? 34.093 16.233 -5.031 1.00 36.56 188 ASN A O 1
ATOM 1492 N N . LYS A 1 189 ? 35.663 17.825 -4.942 1.00 36.12 189 LYS A N 1
ATOM 1493 C CA . LYS A 1 189 ? 35.253 18.319 -3.622 1.00 36.12 189 LYS A CA 1
ATOM 1494 C C . LYS A 1 189 ? 33.847 18.921 -3.646 1.00 36.12 189 LYS A C 1
ATOM 1496 O O . LYS A 1 189 ? 33.103 18.731 -2.698 1.00 36.12 189 LYS A O 1
ATOM 1501 N N . SER A 1 190 ? 33.471 19.592 -4.736 1.00 43.25 190 SER A N 1
ATOM 1502 C CA . SER A 1 190 ? 32.152 20.217 -4.906 1.00 43.25 190 SER A CA 1
ATOM 1503 C C . SER A 1 190 ? 31.039 19.191 -5.170 1.00 43.25 190 SER A C 1
ATOM 1505 O O . SER A 1 190 ? 29.967 19.319 -4.589 1.00 43.25 190 SER A O 1
ATOM 1507 N N . ALA A 1 191 ? 31.295 18.133 -5.949 1.00 40.19 191 ALA A N 1
ATOM 1508 C CA . ALA A 1 191 ? 30.330 17.046 -6.170 1.00 40.19 191 ALA A CA 1
ATOM 1509 C C . ALA A 1 191 ? 30.107 16.170 -4.916 1.00 40.19 191 ALA A C 1
ATOM 1511 O O . ALA A 1 191 ? 28.969 15.827 -4.596 1.00 40.19 191 ALA A O 1
ATOM 1512 N N . VAL A 1 192 ? 31.175 15.869 -4.163 1.00 44.22 192 VAL A N 1
ATOM 1513 C CA . VAL A 1 192 ? 31.099 15.161 -2.867 1.00 44.22 192 VAL A CA 1
ATOM 1514 C C . VAL A 1 192 ? 30.387 16.016 -1.811 1.00 44.22 192 VAL A C 1
ATOM 1516 O O . VAL A 1 192 ? 29.570 15.511 -1.046 1.00 44.22 192 VAL A O 1
ATOM 1519 N N . GLN A 1 193 ? 30.635 17.328 -1.806 1.00 46.66 193 GLN A N 1
ATOM 1520 C CA . GLN A 1 193 ? 29.981 18.272 -0.899 1.00 46.66 193 GLN A CA 1
ATOM 1521 C C . GLN A 1 193 ? 28.478 18.421 -1.204 1.00 46.66 193 GLN A C 1
ATOM 1523 O O . GLN A 1 193 ? 27.675 18.412 -0.277 1.00 46.66 193 GLN A O 1
ATOM 1528 N N . MET A 1 194 ? 28.072 18.468 -2.481 1.00 50.03 194 MET A N 1
ATOM 1529 C CA . MET A 1 194 ? 26.661 18.563 -2.905 1.00 50.03 194 MET A CA 1
ATOM 1530 C C . MET A 1 194 ? 25.823 17.333 -2.519 1.00 50.03 194 MET A C 1
ATOM 1532 O O . MET A 1 194 ? 24.707 17.501 -2.034 1.00 50.03 194 MET A O 1
ATOM 1536 N N . LYS A 1 195 ? 26.368 16.113 -2.648 1.00 57.38 195 LYS A N 1
ATOM 1537 C CA . LYS A 1 195 ? 25.686 14.877 -2.207 1.00 57.38 195 LYS A CA 1
ATOM 1538 C C . LYS A 1 195 ? 25.466 14.834 -0.691 1.00 57.38 195 LYS A C 1
ATOM 1540 O O . LYS A 1 195 ? 24.412 14.397 -0.236 1.00 57.38 195 LYS A O 1
ATOM 1545 N N . GLY A 1 196 ? 26.423 15.346 0.090 1.00 64.94 196 GLY A N 1
ATOM 1546 C CA . GLY A 1 196 ? 26.267 15.496 1.541 1.00 64.94 196 GLY A CA 1
ATOM 1547 C C . GLY A 1 196 ? 25.115 16.434 1.917 1.00 64.94 196 GLY A C 1
ATOM 1548 O O . GLY A 1 196 ? 24.349 16.139 2.828 1.00 64.94 196 GLY A O 1
ATOM 1549 N N . HIS A 1 197 ? 24.916 17.517 1.159 1.00 76.44 197 HIS A N 1
ATOM 1550 C CA . HIS A 1 197 ? 23.844 18.480 1.421 1.00 76.44 197 HIS A CA 1
ATOM 1551 C C . HIS A 1 197 ? 22.429 17.934 1.168 1.00 76.44 197 HIS A C 1
ATOM 1553 O O . HIS A 1 197 ? 21.502 18.360 1.862 1.00 76.44 197 HIS A O 1
ATOM 1559 N N . GLU A 1 198 ? 22.249 17.016 0.210 1.00 86.88 198 GLU A N 1
ATOM 1560 C CA . GLU A 1 198 ? 20.971 16.325 -0.037 1.00 86.88 198 GLU A CA 1
ATOM 1561 C C . GLU A 1 198 ? 20.643 15.364 1.118 1.00 86.88 198 GLU A C 1
ATOM 1563 O O . GLU A 1 198 ? 19.546 15.417 1.677 1.00 86.88 198 GLU A O 1
ATOM 1568 N N . VAL A 1 199 ? 21.618 14.546 1.535 1.00 86.00 199 VAL A N 1
ATOM 1569 C CA . VAL A 1 199 ? 21.504 13.611 2.671 1.00 86.00 199 VAL A CA 1
ATOM 1570 C C . VAL A 1 199 ? 21.175 14.355 3.963 1.00 86.00 199 VAL A C 1
ATOM 1572 O O . VAL A 1 199 ? 20.183 14.040 4.623 1.00 86.00 199 VAL A O 1
ATOM 1575 N N . ASP A 1 200 ? 21.958 15.380 4.297 1.00 85.81 200 ASP A N 1
ATOM 1576 C CA . ASP A 1 200 ? 21.781 16.163 5.518 1.00 85.81 200 ASP A CA 1
ATOM 1577 C C . ASP A 1 200 ? 20.424 16.872 5.544 1.00 85.81 200 ASP A C 1
ATOM 1579 O O . ASP A 1 200 ? 19.782 16.945 6.590 1.00 85.81 200 ASP A O 1
ATOM 1583 N N . ALA A 1 201 ? 19.952 17.384 4.402 1.00 89.19 201 ALA A N 1
ATOM 1584 C CA . ALA A 1 201 ? 18.654 18.046 4.317 1.00 89.19 201 ALA A CA 1
ATOM 1585 C C . ALA A 1 201 ? 17.491 17.072 4.541 1.00 89.19 201 ALA A C 1
ATOM 1587 O O . ALA A 1 201 ? 16.560 17.393 5.284 1.00 89.19 201 ALA A O 1
ATOM 1588 N N . LEU A 1 202 ? 17.548 15.884 3.933 1.00 89.06 202 LEU A N 1
ATOM 1589 C CA . LEU A 1 202 ? 16.531 14.848 4.105 1.00 89.06 202 LEU A CA 1
ATOM 1590 C C . LEU A 1 202 ? 16.512 14.297 5.539 1.00 89.06 202 LEU A C 1
ATOM 1592 O O . LEU A 1 202 ? 15.432 14.147 6.110 1.00 89.06 202 LEU A O 1
ATOM 1596 N N . LEU A 1 203 ? 17.679 14.047 6.146 1.00 86.75 203 LEU A N 1
ATOM 1597 C CA . LEU A 1 203 ? 17.776 13.593 7.539 1.00 86.75 203 LEU A CA 1
ATOM 1598 C C . LEU A 1 203 ? 17.330 14.677 8.519 1.00 86.75 203 LEU A C 1
ATOM 1600 O O . LEU A 1 203 ? 16.538 14.404 9.414 1.00 86.75 203 LEU A O 1
ATOM 1604 N N . LYS A 1 204 ? 17.741 15.929 8.303 1.00 88.12 204 LYS A N 1
ATOM 1605 C CA . LYS A 1 204 ? 17.296 17.057 9.125 1.00 88.12 204 LYS A CA 1
ATOM 1606 C C . LYS A 1 204 ? 15.783 17.228 9.071 1.00 88.12 204 LYS A C 1
ATOM 1608 O O . LYS A 1 204 ? 15.169 17.502 10.100 1.00 88.12 204 LYS A O 1
ATOM 1613 N N . TRP A 1 205 ? 15.175 17.075 7.897 1.00 90.12 205 TRP A N 1
ATOM 1614 C CA . TRP A 1 205 ? 13.723 17.115 7.793 1.00 90.12 205 TRP A CA 1
ATOM 1615 C C . TRP A 1 205 ? 13.080 15.925 8.508 1.00 90.12 205 TRP A C 1
ATOM 1617 O O . TRP A 1 205 ? 12.197 16.145 9.332 1.00 90.12 205 TRP A O 1
ATOM 1627 N N . LYS A 1 206 ? 13.571 14.699 8.275 1.00 86.50 206 LYS A N 1
ATOM 1628 C CA . LYS A 1 206 ? 13.125 13.478 8.967 1.00 86.50 206 LYS A CA 1
ATOM 1629 C C . LYS A 1 206 ? 13.142 13.639 10.491 1.00 86.50 206 LYS A C 1
ATOM 1631 O O . LYS A 1 206 ? 12.154 13.298 11.135 1.00 86.50 206 LYS A O 1
ATOM 1636 N N . ASP A 1 207 ? 14.219 14.183 11.051 1.00 85.81 207 ASP A N 1
ATOM 1637 C CA . ASP A 1 207 ? 14.403 14.357 12.498 1.00 85.81 207 ASP A CA 1
ATOM 1638 C C . ASP A 1 207 ? 13.484 15.429 13.109 1.00 85.81 207 ASP A C 1
ATOM 1640 O O . ASP A 1 207 ? 13.276 15.443 14.320 1.00 85.81 207 ASP A O 1
ATOM 1644 N N . ASN A 1 208 ? 12.933 16.328 12.285 1.00 86.94 208 ASN A N 1
ATOM 1645 C CA . ASN A 1 208 ? 12.037 17.410 12.709 1.00 86.94 208 ASN A CA 1
ATOM 1646 C C . ASN A 1 208 ? 10.580 17.206 12.263 1.00 86.94 208 ASN A C 1
ATOM 1648 O O . ASN A 1 208 ? 9.754 18.112 12.404 1.00 86.94 208 ASN A O 1
ATOM 1652 N N . LEU A 1 209 ? 10.245 16.036 11.718 1.00 85.12 209 LEU A N 1
ATOM 1653 C CA . LEU A 1 209 ? 8.853 15.610 11.635 1.00 85.12 209 LEU A CA 1
ATOM 1654 C C . LEU A 1 209 ? 8.333 15.383 13.058 1.00 85.12 209 LEU A C 1
ATOM 1656 O O . LEU A 1 209 ? 9.077 14.931 13.927 1.00 85.12 209 LEU A O 1
ATOM 1660 N N . ASP A 1 210 ? 7.050 15.669 13.295 1.00 75.88 210 ASP A N 1
ATOM 1661 C CA . ASP A 1 210 ? 6.431 15.571 14.626 1.00 75.88 210 ASP A CA 1
ATOM 1662 C C . ASP A 1 210 ? 6.590 14.162 15.228 1.00 75.88 210 ASP A C 1
ATOM 1664 O O . ASP A 1 210 ? 6.455 13.996 16.437 1.00 75.88 210 ASP A O 1
ATOM 1668 N N . GLU A 1 211 ? 6.866 13.146 14.395 1.00 60.19 211 GLU A N 1
ATOM 1669 C CA . GLU A 1 211 ? 7.135 11.773 14.814 1.00 60.19 211 GLU A CA 1
ATOM 1670 C C . GLU A 1 211 ? 8.162 11.040 13.918 1.00 60.19 211 GLU A C 1
ATOM 1672 O O . GLU A 1 211 ? 7.928 10.891 12.717 1.00 60.19 211 GLU A O 1
ATOM 1677 N N . PRO A 1 212 ? 9.237 10.446 14.479 1.00 50.88 212 PRO A N 1
ATOM 1678 C CA . PRO A 1 212 ? 10.278 9.752 13.708 1.00 50.88 212 PRO A CA 1
ATOM 1679 C C . PRO A 1 212 ? 9.970 8.274 13.372 1.00 50.88 212 PRO A C 1
ATOM 1681 O O . PRO A 1 212 ? 10.869 7.527 12.996 1.00 50.88 212 PRO A O 1
ATOM 1684 N N . THR A 1 213 ? 8.726 7.794 13.512 1.00 49.50 213 THR A N 1
ATOM 1685 C CA . THR A 1 213 ? 8.422 6.337 13.527 1.00 49.50 213 THR A CA 1
ATOM 1686 C C . THR A 1 213 ? 7.618 5.817 12.338 1.00 49.50 213 THR A C 1
ATOM 1688 O O . THR A 1 213 ? 6.928 4.797 12.427 1.00 49.50 213 THR A O 1
ATOM 1691 N N . ASN A 1 214 ? 7.757 6.471 11.188 1.00 53.09 214 ASN A N 1
ATOM 1692 C CA . ASN A 1 214 ? 7.331 5.870 9.938 1.00 53.09 214 ASN A CA 1
ATOM 1693 C C . ASN A 1 214 ? 8.381 4.859 9.453 1.00 53.09 214 ASN A C 1
ATOM 1695 O O . ASN A 1 214 ? 9.470 5.244 9.028 1.00 53.09 214 ASN A O 1
ATOM 1699 N N . CYS A 1 215 ? 8.045 3.568 9.484 1.00 59.44 215 CYS A N 1
ATOM 1700 C CA . CYS A 1 215 ? 8.934 2.495 9.031 1.00 59.44 215 CYS A CA 1
ATOM 1701 C C . CYS A 1 215 ? 9.315 2.619 7.539 1.00 59.44 215 CYS A C 1
ATOM 1703 O O . CYS A 1 215 ? 10.331 2.085 7.103 1.00 59.44 215 CYS A O 1
ATOM 1705 N N . LEU A 1 216 ? 8.562 3.402 6.755 1.00 58.81 216 LEU A N 1
ATOM 1706 C CA . LEU A 1 216 ? 8.921 3.741 5.374 1.00 58.81 216 LEU A CA 1
ATOM 1707 C C . LEU A 1 216 ? 10.203 4.592 5.291 1.00 58.81 216 LEU A C 1
ATOM 1709 O O . LEU A 1 216 ? 10.970 4.443 4.343 1.00 58.81 216 LEU A O 1
ATOM 1713 N N . LEU A 1 217 ? 10.496 5.408 6.313 1.00 67.75 217 LEU A N 1
ATOM 1714 C CA . LEU A 1 217 ? 11.755 6.155 6.442 1.00 67.75 217 LEU A CA 1
ATOM 1715 C C . LEU A 1 217 ? 12.834 5.373 7.213 1.00 67.75 217 LEU A C 1
ATOM 1717 O O . LEU A 1 217 ? 13.907 5.915 7.472 1.00 67.75 217 LEU A O 1
ATOM 1721 N N . CYS A 1 218 ? 12.613 4.099 7.573 1.00 69.81 218 CYS A N 1
ATOM 1722 C CA . CYS A 1 218 ? 13.669 3.277 8.185 1.00 69.81 218 CYS A CA 1
ATOM 1723 C C . CYS A 1 218 ? 14.841 3.027 7.238 1.00 69.81 218 CYS A C 1
ATOM 1725 O O . CYS A 1 218 ? 15.914 2.671 7.706 1.00 69.81 218 CYS A O 1
ATOM 1727 N N . SER A 1 219 ? 14.649 3.202 5.930 1.00 69.69 219 SER A N 1
ATOM 1728 C CA . SER A 1 219 ? 15.745 3.179 4.958 1.00 69.69 219 SER A CA 1
ATOM 1729 C C . SER A 1 219 ? 16.583 4.462 4.977 1.00 69.69 219 SER A C 1
ATOM 1731 O O . SER A 1 219 ? 17.744 4.417 4.591 1.00 69.69 219 SER A O 1
ATOM 1733 N N . TRP A 1 220 ? 16.037 5.580 5.472 1.00 79.19 220 TRP A N 1
ATOM 1734 C CA . TRP A 1 220 ? 16.694 6.888 5.511 1.00 79.19 220 TRP A CA 1
ATOM 1735 C C . TRP A 1 220 ? 17.655 6.975 6.697 1.00 79.19 220 TRP A C 1
ATOM 1737 O O . TRP A 1 220 ? 17.369 7.662 7.678 1.00 79.19 220 TRP A O 1
ATOM 1747 N N . ASN A 1 221 ? 18.762 6.241 6.665 1.00 69.31 221 ASN A N 1
ATOM 1748 C CA . ASN A 1 221 ? 19.739 6.244 7.750 1.00 69.31 221 ASN A CA 1
ATOM 1749 C C . ASN A 1 221 ? 21.121 6.655 7.256 1.00 69.31 221 ASN A C 1
ATOM 1751 O O . ASN A 1 221 ? 21.528 6.328 6.144 1.00 69.31 221 ASN A O 1
ATOM 1755 N N . PHE A 1 222 ? 21.857 7.314 8.146 1.00 62.97 222 PHE A N 1
ATOM 1756 C CA . PHE A 1 222 ? 23.290 7.507 8.014 1.00 62.97 222 PHE A CA 1
ATOM 1757 C C . PHE A 1 222 ? 24.008 6.349 8.712 1.00 62.97 222 PHE A C 1
ATOM 1759 O O . PHE A 1 222 ? 23.734 6.074 9.881 1.00 62.97 222 PHE A O 1
ATOM 1766 N N . VAL A 1 223 ? 24.923 5.670 8.021 1.00 52.62 223 VAL A N 1
ATOM 1767 C CA . VAL A 1 223 ? 25.818 4.680 8.638 1.00 52.62 223 VAL A CA 1
ATOM 1768 C C . VAL A 1 223 ? 27.170 5.363 8.872 1.00 52.62 223 VAL A C 1
ATOM 1770 O O . VAL A 1 223 ? 27.922 5.536 7.914 1.00 52.62 223 VAL A O 1
ATOM 1773 N N . PRO A 1 224 ? 27.501 5.794 10.106 1.00 44.91 224 PRO A N 1
ATOM 1774 C CA . PRO A 1 224 ? 28.800 6.392 10.374 1.00 44.91 224 PRO A CA 1
ATOM 1775 C C . PRO A 1 224 ? 29.878 5.306 10.386 1.00 44.91 224 PRO A C 1
ATOM 1777 O O . PRO A 1 224 ? 29.774 4.315 11.111 1.00 44.91 224 PRO A O 1
ATOM 1780 N N . HIS A 1 225 ? 30.947 5.509 9.619 1.00 43.69 225 HIS A N 1
ATOM 1781 C CA . HIS A 1 225 ? 32.156 4.708 9.764 1.00 43.69 225 HIS A CA 1
ATOM 1782 C C . HIS A 1 225 ? 32.969 5.194 10.971 1.00 43.69 225 HIS A C 1
ATOM 1784 O O . HIS A 1 225 ? 33.253 6.383 11.109 1.00 43.69 225 HIS A O 1
ATOM 1790 N N . ASN A 1 226 ? 33.388 4.258 11.826 1.00 45.09 226 ASN A N 1
ATOM 1791 C CA . ASN A 1 226 ? 34.538 4.469 12.698 1.00 45.09 226 ASN A CA 1
ATOM 1792 C C . ASN A 1 226 ? 35.795 4.365 11.820 1.00 45.09 226 ASN A C 1
ATOM 1794 O O . ASN A 1 226 ? 36.069 3.319 11.229 1.00 45.09 226 ASN A O 1
ATOM 1798 N N . SER A 1 227 ? 36.486 5.485 11.655 1.00 45.31 227 SER A N 1
ATOM 1799 C CA . SER A 1 227 ? 37.556 5.677 10.683 1.00 45.31 227 SER A CA 1
ATOM 1800 C C . SER A 1 227 ? 38.831 4.918 11.051 1.00 45.31 227 SER A C 1
ATOM 1802 O O . SER A 1 227 ? 39.656 5.441 11.795 1.00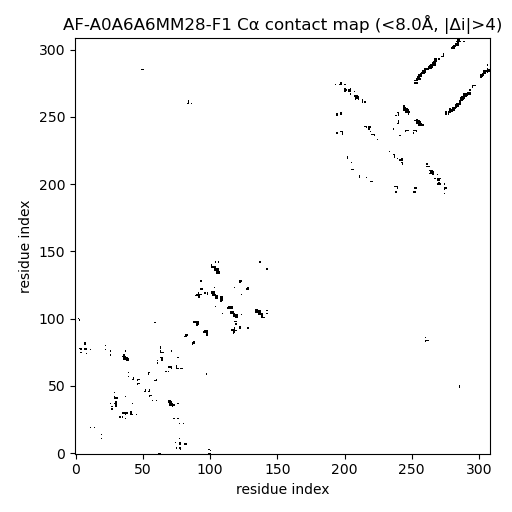 45.31 227 SER A O 1
ATOM 1804 N N . THR A 1 228 ? 39.049 3.737 10.469 1.00 44.00 228 THR A N 1
ATOM 1805 C CA . THR A 1 228 ? 40.401 3.151 10.334 1.00 44.00 228 THR A CA 1
ATOM 1806 C C . THR A 1 228 ? 40.660 2.365 9.039 1.00 44.00 228 THR A C 1
ATOM 1808 O O . THR A 1 228 ? 41.739 1.789 8.921 1.00 44.00 228 THR A O 1
ATOM 1811 N N . SER A 1 229 ? 39.787 2.376 8.022 1.00 42.19 229 SER A N 1
ATOM 1812 C CA . SER A 1 229 ? 40.158 1.842 6.698 1.00 42.19 229 SER A CA 1
ATOM 1813 C C . SER A 1 229 ? 39.879 2.837 5.575 1.00 42.19 229 SER A C 1
ATOM 1815 O O . SER A 1 229 ? 38.810 3.430 5.466 1.00 42.19 229 SER A O 1
ATOM 1817 N N . SER A 1 230 ? 40.912 3.070 4.773 1.00 47.25 230 SER A N 1
ATOM 1818 C CA . SER A 1 230 ? 40.968 3.970 3.623 1.00 47.25 230 SER A CA 1
ATOM 1819 C C . SER A 1 230 ? 40.255 3.374 2.402 1.00 47.25 230 SER A C 1
ATOM 1821 O O . SER A 1 230 ? 40.849 3.270 1.330 1.00 47.25 230 SER A O 1
ATOM 1823 N N . ASP A 1 231 ? 39.006 2.943 2.568 1.00 44.34 231 ASP A N 1
ATOM 1824 C CA . ASP A 1 231 ? 38.244 2.272 1.518 1.00 44.34 231 ASP A CA 1
ATOM 1825 C C . ASP A 1 231 ? 37.202 3.222 0.909 1.00 44.34 231 ASP A C 1
ATOM 1827 O O . ASP A 1 231 ? 36.163 3.503 1.502 1.00 44.34 231 ASP A O 1
ATOM 1831 N N . LEU A 1 232 ? 37.439 3.645 -0.338 1.00 45.88 232 LEU A N 1
ATOM 1832 C CA . LEU A 1 232 ? 36.516 4.400 -1.212 1.00 45.88 232 LEU A CA 1
ATOM 1833 C C . LEU A 1 232 ? 35.157 3.700 -1.473 1.00 45.88 232 LEU A C 1
ATOM 1835 O O . LEU A 1 232 ? 34.315 4.229 -2.190 1.00 45.88 232 LEU A O 1
ATOM 1839 N N . LYS A 1 233 ? 34.930 2.506 -0.910 1.00 41.91 233 LYS A N 1
ATOM 1840 C CA . LYS A 1 233 ? 33.680 1.733 -1.015 1.00 41.91 233 LYS A CA 1
ATOM 1841 C C . LYS A 1 233 ? 32.608 2.140 0.003 1.00 41.91 233 LYS A C 1
ATOM 1843 O O . LYS A 1 233 ? 31.462 1.730 -0.146 1.00 41.91 233 LYS A O 1
ATOM 1848 N N . ALA A 1 234 ? 32.955 2.921 1.028 1.00 41.94 234 ALA A N 1
ATOM 1849 C CA . ALA A 1 234 ? 32.020 3.304 2.090 1.00 41.94 234 ALA A CA 1
ATOM 1850 C C . ALA A 1 234 ? 31.090 4.481 1.723 1.00 41.94 234 ALA A C 1
ATOM 1852 O O . ALA A 1 234 ? 30.044 4.636 2.350 1.00 41.94 234 ALA A O 1
ATOM 1853 N N . ASP A 1 235 ? 31.413 5.265 0.686 1.00 45.53 235 ASP A N 1
ATOM 1854 C CA . ASP A 1 235 ? 30.659 6.474 0.301 1.00 45.53 235 ASP A CA 1
ATOM 1855 C C . ASP A 1 235 ? 29.313 6.185 -0.402 1.00 45.53 235 ASP A C 1
ATOM 1857 O O . ASP A 1 235 ? 28.506 7.091 -0.605 1.00 45.53 235 ASP A O 1
ATOM 1861 N N . ILE A 1 236 ? 29.041 4.927 -0.774 1.00 45.91 236 ILE A N 1
ATOM 1862 C CA . ILE A 1 236 ? 27.833 4.532 -1.524 1.00 45.91 236 ILE A CA 1
ATOM 1863 C C . ILE A 1 236 ? 26.687 4.106 -0.585 1.00 45.91 236 ILE A C 1
ATOM 1865 O O . ILE A 1 236 ? 25.519 4.305 -0.914 1.00 45.91 236 ILE A O 1
ATOM 1869 N N . ASN A 1 237 ? 26.995 3.606 0.619 1.00 44.53 237 ASN A N 1
ATOM 1870 C CA . ASN A 1 237 ? 25.998 3.095 1.578 1.00 44.53 237 ASN A CA 1
ATOM 1871 C C . ASN A 1 237 ? 25.279 4.185 2.395 1.00 44.53 237 ASN A C 1
ATOM 1873 O O . ASN A 1 237 ? 24.385 3.882 3.184 1.00 44.53 237 ASN A O 1
ATOM 1877 N N . SER A 1 238 ? 25.665 5.447 2.224 1.00 58.59 238 SER A N 1
ATOM 1878 C CA . SER A 1 238 ? 24.981 6.628 2.764 1.00 58.59 238 SER A CA 1
ATOM 1879 C C . SER A 1 238 ? 24.235 7.410 1.675 1.00 58.59 238 SER A C 1
ATOM 1881 O O . SER A 1 238 ? 23.750 8.512 1.930 1.00 58.59 238 SER A O 1
ATOM 1883 N N . SER A 1 239 ? 24.131 6.851 0.462 1.00 77.75 239 SER A N 1
ATOM 1884 C CA . SER A 1 239 ? 23.478 7.503 -0.669 1.00 77.75 239 SER A CA 1
ATOM 1885 C C . SER A 1 239 ? 21.956 7.559 -0.486 1.00 77.75 239 SER A C 1
ATOM 1887 O O . SER A 1 239 ? 21.326 6.520 -0.250 1.00 77.75 239 SER A O 1
ATOM 1889 N N . PRO A 1 240 ? 21.322 8.730 -0.689 1.00 82.19 240 PRO A N 1
ATOM 1890 C CA . PRO A 1 240 ? 19.874 8.856 -0.603 1.00 82.19 240 PRO A CA 1
ATOM 1891 C C . PRO A 1 240 ? 19.171 8.075 -1.722 1.00 82.19 240 PRO A C 1
ATOM 1893 O O . PRO A 1 240 ? 18.000 7.746 -1.596 1.00 82.19 240 PRO A O 1
ATOM 1896 N N . CYS A 1 241 ? 19.881 7.692 -2.788 1.00 83.25 241 CYS A N 1
ATOM 1897 C CA . CYS A 1 241 ? 19.340 6.921 -3.910 1.00 83.25 241 CYS A CA 1
ATOM 1898 C C . CYS A 1 241 ? 18.923 5.490 -3.539 1.00 83.25 241 CYS A C 1
ATOM 1900 O O . CYS A 1 241 ? 18.214 4.840 -4.302 1.00 83.25 241 CYS A O 1
ATOM 1902 N N . GLN A 1 242 ? 19.366 4.988 -2.382 1.00 77.12 242 GLN A N 1
ATOM 1903 C CA . GLN A 1 242 ? 18.953 3.688 -1.846 1.00 77.12 242 GLN A CA 1
ATOM 1904 C C . GLN A 1 242 ? 17.753 3.797 -0.893 1.00 77.12 242 GLN A C 1
ATOM 1906 O O . GLN A 1 242 ? 17.257 2.785 -0.391 1.00 77.12 242 GLN A O 1
ATOM 1911 N N . TRP A 1 243 ? 17.288 5.013 -0.610 1.00 83.50 243 TRP A N 1
ATOM 1912 C CA . TRP A 1 243 ? 16.209 5.248 0.330 1.00 83.50 243 TRP A CA 1
ATOM 1913 C C . TRP A 1 243 ? 14.841 5.092 -0.333 1.00 83.50 243 TRP A C 1
ATOM 1915 O O . TRP A 1 243 ? 14.606 5.507 -1.467 1.00 83.50 243 TRP A O 1
ATOM 1925 N N . VAL A 1 244 ? 13.901 4.508 0.407 1.00 80.44 244 VAL A N 1
ATOM 1926 C CA . VAL A 1 244 ? 12.517 4.336 -0.046 1.00 80.44 244 VAL A CA 1
ATOM 1927 C C . VAL A 1 244 ? 11.915 5.706 -0.350 1.00 80.44 244 VAL A C 1
ATOM 1929 O O . VAL A 1 244 ? 11.977 6.618 0.476 1.00 80.44 244 VAL A O 1
ATOM 1932 N N . GLY A 1 245 ? 11.318 5.829 -1.536 1.00 80.00 245 GLY A N 1
ATOM 1933 C CA . GLY A 1 245 ? 10.698 7.066 -2.003 1.00 80.00 245 GLY A CA 1
ATOM 1934 C C . GLY A 1 245 ? 11.665 8.067 -2.639 1.00 80.00 245 GLY A C 1
ATOM 1935 O O . GLY A 1 245 ? 11.229 9.164 -2.965 1.00 80.00 245 GLY A O 1
ATOM 1936 N N . ILE A 1 246 ? 12.943 7.726 -2.839 1.00 88.56 246 ILE A N 1
ATOM 1937 C CA . ILE A 1 246 ? 13.918 8.578 -3.534 1.00 88.56 246 ILE A CA 1
ATOM 1938 C C . ILE A 1 246 ? 14.257 7.985 -4.907 1.00 88.56 246 ILE A C 1
ATOM 1940 O O . ILE A 1 246 ? 14.489 6.787 -5.044 1.00 88.56 246 ILE A O 1
ATOM 1944 N N . THR A 1 247 ? 14.311 8.828 -5.936 1.00 84.00 247 THR A N 1
ATOM 1945 C CA . THR A 1 247 ? 14.878 8.488 -7.250 1.00 84.00 247 THR A CA 1
ATOM 1946 C C . THR A 1 247 ? 15.971 9.485 -7.590 1.00 84.00 247 THR A C 1
ATOM 1948 O O . THR A 1 247 ? 15.777 10.696 -7.440 1.00 84.00 247 THR A O 1
ATOM 1951 N N . CYS A 1 248 ? 17.098 8.972 -8.077 1.00 84.31 248 CYS A N 1
ATOM 1952 C CA . CYS A 1 248 ? 18.238 9.774 -8.496 1.00 84.31 248 CYS A CA 1
ATOM 1953 C C . CYS A 1 248 ? 18.475 9.711 -10.006 1.00 84.31 248 CYS A C 1
ATOM 1955 O O . CYS A 1 248 ? 18.024 8.778 -10.670 1.00 84.31 248 CYS A O 1
ATOM 1957 N N . ASP A 1 249 ? 19.197 10.699 -10.529 1.00 81.62 249 ASP A N 1
ATOM 1958 C CA . ASP A 1 249 ? 19.770 10.642 -11.874 1.00 81.62 249 ASP A CA 1
ATOM 1959 C C . ASP A 1 249 ? 21.012 9.728 -11.942 1.00 81.62 249 ASP A C 1
ATOM 1961 O O . ASP A 1 249 ? 21.470 9.176 -10.938 1.00 81.62 249 ASP A O 1
ATOM 1965 N N . GLU A 1 250 ? 21.587 9.592 -13.141 1.00 77.94 250 GLU A N 1
ATOM 1966 C CA . GLU A 1 250 ? 22.807 8.807 -13.393 1.00 77.94 250 GLU A CA 1
ATOM 1967 C C . GLU A 1 250 ? 24.039 9.330 -12.631 1.00 77.94 250 GLU A C 1
ATOM 1969 O O . GLU A 1 250 ? 25.002 8.594 -12.427 1.00 77.94 250 GLU A O 1
ATOM 1974 N N . SER A 1 251 ? 24.015 10.591 -12.183 1.00 78.25 251 SER A N 1
ATOM 1975 C CA . SER A 1 251 ? 25.079 11.197 -11.370 1.00 78.25 251 SER A CA 1
ATOM 1976 C C . SER A 1 251 ? 24.872 10.967 -9.865 1.00 78.25 251 SER A C 1
ATOM 1978 O O . SER A 1 251 ? 25.767 11.248 -9.058 1.00 78.25 251 SER A O 1
ATOM 1980 N N . GLY A 1 252 ? 23.727 10.403 -9.470 1.00 78.00 252 GLY A N 1
ATOM 1981 C CA . GLY A 1 252 ? 23.351 10.139 -8.087 1.00 78.00 252 GLY A CA 1
ATOM 1982 C C . GLY A 1 252 ? 22.798 11.359 -7.348 1.00 78.00 252 GLY A C 1
ATOM 1983 O O . GLY A 1 252 ? 22.919 11.398 -6.126 1.00 78.00 252 GLY A O 1
ATOM 1984 N N . HIS A 1 253 ? 22.249 12.349 -8.057 1.00 85.56 253 HIS A N 1
ATOM 1985 C CA . HIS A 1 253 ? 21.524 13.481 -7.468 1.00 85.56 253 HIS A CA 1
ATOM 1986 C C . HIS A 1 253 ? 20.031 13.200 -7.385 1.00 85.56 253 HIS A C 1
ATOM 1988 O O . HIS A 1 253 ? 19.471 12.560 -8.274 1.00 85.56 253 HIS A O 1
ATOM 1994 N N . VAL A 1 254 ? 19.368 13.704 -6.344 1.00 89.12 254 VAL A N 1
ATOM 1995 C CA . VAL A 1 254 ? 17.946 13.441 -6.107 1.00 89.12 254 VAL A CA 1
ATOM 1996 C C . VAL A 1 254 ? 17.094 14.218 -7.111 1.00 89.12 254 VAL A C 1
ATOM 1998 O O . VAL A 1 254 ? 17.030 15.446 -7.080 1.00 89.12 254 VAL A O 1
ATOM 2001 N N . ILE A 1 255 ? 16.384 13.488 -7.974 1.00 84.31 255 ILE A N 1
ATOM 2002 C CA . ILE A 1 255 ? 15.475 14.056 -8.982 1.00 84.31 255 ILE A CA 1
ATOM 2003 C C . ILE A 1 255 ? 13.999 13.841 -8.640 1.00 84.31 255 ILE A C 1
ATOM 2005 O O . ILE A 1 255 ? 13.136 14.577 -9.119 1.00 84.31 255 ILE A O 1
ATOM 2009 N N . ARG A 1 256 ? 13.665 12.862 -7.795 1.00 84.38 256 ARG A N 1
ATOM 2010 C CA . ARG A 1 256 ? 12.284 12.629 -7.357 1.00 84.38 256 ARG A CA 1
ATOM 2011 C C . ARG A 1 256 ? 12.236 12.199 -5.901 1.00 84.38 256 ARG A C 1
ATOM 2013 O O . ARG A 1 256 ? 12.996 11.331 -5.485 1.00 84.38 256 ARG A O 1
ATOM 2020 N N . ILE A 1 257 ? 11.308 12.791 -5.160 1.00 89.00 257 ILE A N 1
ATOM 2021 C CA . ILE A 1 257 ? 10.943 12.390 -3.803 1.00 89.00 257 ILE A CA 1
ATOM 2022 C C . ILE A 1 257 ? 9.449 12.074 -3.826 1.00 89.00 257 ILE A C 1
ATOM 2024 O O . ILE A 1 257 ? 8.633 12.965 -4.052 1.00 89.00 257 ILE A O 1
ATOM 2028 N N . ASP A 1 258 ? 9.091 10.815 -3.614 1.00 78.19 258 ASP A N 1
ATOM 2029 C CA . ASP A 1 258 ? 7.714 10.343 -3.498 1.00 78.19 258 ASP A CA 1
ATOM 2030 C C . ASP A 1 258 ? 7.501 9.704 -2.126 1.00 78.19 258 ASP A C 1
ATOM 2032 O O . ASP A 1 258 ? 7.825 8.542 -1.861 1.00 78.19 258 ASP A O 1
ATOM 2036 N N . LEU A 1 259 ? 6.927 10.506 -1.239 1.00 79.88 259 LEU A N 1
ATOM 2037 C CA . LEU A 1 259 ? 6.486 10.085 0.078 1.00 79.88 259 LEU A CA 1
ATOM 2038 C C . LEU A 1 259 ? 4.972 10.210 0.191 1.00 79.88 259 LEU A C 1
ATOM 2040 O O . LEU A 1 259 ? 4.466 10.368 1.301 1.00 79.88 259 LEU A O 1
ATOM 2044 N N . SER A 1 260 ? 4.243 10.123 -0.921 1.00 68.81 260 SER A N 1
ATOM 2045 C CA . SER A 1 260 ? 2.784 10.098 -0.896 1.00 68.81 260 SER A CA 1
ATOM 2046 C C . SER A 1 260 ? 2.284 8.968 0.013 1.00 68.81 260 SER A C 1
ATOM 2048 O O . SER A 1 260 ? 2.924 7.920 0.098 1.00 68.81 260 SER A O 1
ATOM 2050 N N . PHE A 1 261 ? 1.185 9.164 0.748 1.00 61.44 261 PHE A N 1
ATOM 2051 C CA . PHE A 1 261 ? 0.592 8.139 1.634 1.00 61.44 261 PHE A CA 1
ATOM 2052 C C . PHE A 1 261 ? 1.514 7.576 2.723 1.00 61.44 261 PHE A C 1
ATOM 2054 O O . PHE A 1 261 ? 1.225 6.544 3.324 1.00 61.44 261 PHE A O 1
ATOM 2061 N N . SER A 1 262 ? 2.627 8.243 3.005 1.00 69.38 262 SER A N 1
ATOM 2062 C CA . SER A 1 262 ? 3.588 7.767 3.991 1.00 69.38 262 SER A CA 1
ATOM 2063 C C . SER A 1 262 ? 3.113 8.011 5.429 1.00 69.38 262 SER A C 1
ATOM 2065 O O . SER A 1 262 ? 3.768 7.579 6.363 1.00 69.38 262 SER A O 1
ATOM 2067 N N . GLY A 1 263 ? 1.992 8.695 5.661 1.00 68.25 263 GLY A N 1
ATOM 2068 C CA . GLY A 1 263 ? 1.537 9.024 7.014 1.00 68.25 263 GLY A CA 1
ATOM 2069 C C . GLY A 1 263 ? 2.485 9.971 7.764 1.00 68.25 263 GLY A C 1
ATOM 2070 O O . GLY A 1 263 ? 2.486 9.991 8.993 1.00 68.25 263 GLY A O 1
ATOM 2071 N N . LEU A 1 264 ? 3.296 10.757 7.044 1.00 78.31 264 LEU A N 1
ATOM 2072 C CA . LEU A 1 264 ? 4.199 11.747 7.636 1.00 78.31 264 LEU A CA 1
ATOM 2073 C C . LEU A 1 264 ? 3.396 12.815 8.371 1.00 78.31 264 LEU A C 1
ATOM 2075 O O . LEU A 1 264 ? 2.428 13.340 7.827 1.00 78.31 264 LEU A O 1
ATOM 2079 N N . ARG A 1 265 ? 3.816 13.169 9.584 1.00 81.75 265 ARG A N 1
ATOM 2080 C CA . ARG A 1 265 ? 3.202 14.229 10.387 1.00 81.75 265 ARG A CA 1
ATOM 2081 C C . ARG A 1 265 ? 4.261 15.252 10.763 1.00 81.75 265 ARG A C 1
ATOM 2083 O O . ARG A 1 265 ? 5.377 14.870 11.095 1.00 81.75 265 ARG A O 1
ATOM 2090 N N . GLY A 1 266 ? 3.926 16.531 10.687 1.00 84.31 266 GLY A N 1
ATOM 2091 C CA . GLY A 1 266 ? 4.869 17.622 10.924 1.00 84.31 266 GLY A CA 1
ATOM 2092 C C . GLY A 1 266 ? 4.785 18.692 9.856 1.00 84.31 266 GLY A C 1
ATOM 2093 O O . GLY A 1 266 ? 3.803 18.775 9.123 1.00 84.31 266 GLY A O 1
ATOM 2094 N N . THR A 1 267 ? 5.820 19.519 9.771 1.00 86.06 267 THR A N 1
ATOM 2095 C CA . THR A 1 267 ? 5.845 20.670 8.863 1.00 86.06 267 THR A CA 1
ATOM 2096 C C . THR A 1 267 ? 6.945 20.539 7.816 1.00 86.06 267 THR A C 1
ATOM 2098 O O . THR A 1 267 ? 7.859 19.721 7.930 1.00 86.06 267 THR A O 1
ATOM 2101 N N . LEU A 1 268 ? 6.881 21.386 6.789 1.00 88.25 268 LEU A N 1
ATOM 2102 C CA . LEU A 1 268 ? 7.959 21.534 5.812 1.00 88.25 268 LEU A CA 1
ATOM 2103 C C . LEU A 1 268 ? 9.018 22.559 6.235 1.00 88.25 268 LEU A C 1
ATOM 2105 O O . LEU A 1 268 ? 9.950 22.783 5.477 1.00 88.25 268 LEU A O 1
ATOM 2109 N N . GLN A 1 269 ? 8.932 23.160 7.431 1.00 87.75 269 GLN A N 1
ATOM 2110 C CA . GLN A 1 269 ? 9.844 24.237 7.856 1.00 87.75 269 GLN A CA 1
ATOM 2111 C C . GLN A 1 269 ? 11.328 23.859 7.806 1.00 87.75 269 GLN A C 1
ATOM 2113 O O . GLN A 1 269 ? 12.172 24.713 7.544 1.00 87.75 269 GLN A O 1
ATOM 2118 N N . PHE A 1 270 ? 11.639 22.581 8.022 1.00 87.88 270 PHE A N 1
ATOM 2119 C CA . PHE A 1 270 ? 13.006 22.061 8.009 1.00 87.88 270 PHE A CA 1
ATOM 2120 C C . PHE A 1 270 ? 13.399 21.391 6.686 1.00 87.88 270 PHE A C 1
ATOM 2122 O O . PHE A 1 270 ? 14.532 20.929 6.559 1.00 87.88 270 PHE A O 1
ATOM 2129 N N . PHE A 1 271 ? 12.499 21.358 5.698 1.00 89.12 271 PHE A N 1
ATOM 2130 C CA . PHE A 1 271 ? 12.801 20.856 4.363 1.00 89.12 271 PHE A CA 1
ATOM 2131 C C . PHE A 1 271 ? 13.513 21.940 3.543 1.00 89.12 271 PHE A C 1
ATOM 2133 O O . PHE A 1 271 ? 12.905 22.917 3.100 1.00 89.12 271 PHE A O 1
ATOM 2140 N N . ASN A 1 272 ? 14.825 21.785 3.350 1.00 88.50 272 ASN A N 1
ATOM 2141 C CA . ASN A 1 272 ? 15.631 22.761 2.620 1.00 88.50 272 ASN A CA 1
ATOM 2142 C C . ASN A 1 272 ? 15.583 22.519 1.103 1.00 88.50 272 ASN A C 1
ATOM 2144 O O . ASN A 1 272 ? 16.405 21.784 0.563 1.00 88.50 272 ASN A O 1
ATOM 2148 N N . PHE A 1 273 ? 14.661 23.182 0.403 1.00 86.00 273 PHE A N 1
ATOM 2149 C CA . PHE A 1 273 ? 14.526 23.068 -1.057 1.00 86.00 273 PHE A CA 1
ATOM 2150 C C . PHE A 1 273 ? 15.808 23.421 -1.826 1.00 86.00 273 PHE A C 1
ATOM 2152 O O . PHE A 1 273 ? 16.085 22.810 -2.854 1.00 86.00 273 PHE A O 1
ATOM 2159 N N . SER A 1 274 ? 16.622 24.361 -1.330 1.00 87.38 274 SER A N 1
ATOM 2160 C CA . SER A 1 274 ? 17.879 24.746 -1.988 1.00 87.38 274 SER A CA 1
ATOM 2161 C C . SER A 1 274 ? 18.931 23.633 -1.991 1.00 87.38 274 SER A C 1
ATOM 2163 O O . SER A 1 274 ? 19.869 23.707 -2.779 1.00 87.38 274 SER A O 1
ATOM 2165 N N . SER A 1 275 ? 18.780 22.608 -1.144 1.00 89.62 275 SER A N 1
ATOM 2166 C CA . SER A 1 275 ? 19.651 21.430 -1.156 1.00 89.62 275 SER A CA 1
ATOM 2167 C C . SER A 1 275 ? 19.374 20.481 -2.326 1.00 89.62 275 SER A C 1
ATOM 2169 O O . SER A 1 275 ? 20.206 19.619 -2.569 1.00 89.62 275 SER A O 1
ATOM 2171 N N . PHE A 1 276 ? 18.262 20.633 -3.060 1.00 89.25 276 PHE A N 1
ATOM 2172 C CA . PHE A 1 276 ? 17.869 19.725 -4.148 1.00 89.25 276 PHE A CA 1
ATOM 2173 C C . PHE A 1 276 ? 17.784 20.451 -5.505 1.00 89.25 276 PHE A C 1
ATOM 2175 O O . PHE A 1 276 ? 16.693 20.628 -6.053 1.00 89.25 276 PHE A O 1
ATOM 2182 N N . PRO A 1 277 ? 18.917 20.900 -6.077 1.00 86.19 277 PRO A N 1
ATOM 2183 C CA . PRO A 1 277 ? 18.927 21.699 -7.306 1.00 86.19 277 PRO A CA 1
ATOM 2184 C C . PRO A 1 277 ? 18.452 20.931 -8.549 1.00 86.19 277 PRO A C 1
ATOM 2186 O O . PRO A 1 277 ? 18.014 21.560 -9.508 1.00 86.19 277 PRO A O 1
ATOM 2189 N N . ASN A 1 278 ? 18.521 19.596 -8.525 1.00 86.38 278 ASN A N 1
ATOM 2190 C CA . ASN A 1 278 ? 18.104 18.720 -9.624 1.00 86.38 278 ASN A CA 1
ATOM 2191 C C . ASN A 1 278 ? 16.717 18.096 -9.405 1.00 86.38 278 ASN A C 1
ATOM 2193 O O . ASN A 1 278 ? 16.288 17.273 -10.210 1.00 86.38 278 ASN A O 1
ATOM 2197 N N . LEU A 1 279 ? 16.007 18.463 -8.330 1.00 86.06 279 LEU A N 1
ATOM 2198 C CA . LEU A 1 279 ? 14.691 17.901 -8.051 1.00 86.06 279 LEU A CA 1
ATOM 2199 C C . LEU A 1 279 ? 13.727 18.248 -9.191 1.00 86.06 279 LEU A C 1
ATOM 2201 O O . LEU A 1 279 ? 13.636 19.389 -9.625 1.00 86.06 279 LEU A O 1
ATOM 2205 N N . ILE A 1 280 ? 12.993 17.260 -9.679 1.00 83.81 280 ILE A N 1
ATOM 2206 C CA . ILE A 1 280 ? 11.981 17.406 -10.732 1.00 83.81 280 ILE A CA 1
ATOM 2207 C C . ILE A 1 280 ? 10.588 17.227 -10.128 1.00 83.81 280 ILE A C 1
ATOM 2209 O O . ILE A 1 280 ? 9.639 17.902 -10.521 1.00 83.81 280 ILE A O 1
ATOM 2213 N N . SER A 1 281 ? 10.447 16.320 -9.158 1.00 78.81 281 SER A N 1
ATOM 2214 C CA . SER A 1 281 ? 9.152 15.972 -8.574 1.00 78.81 281 SER A CA 1
ATOM 2215 C C . SER A 1 281 ? 9.249 15.749 -7.068 1.00 78.81 281 SER A C 1
ATOM 2217 O O . SER A 1 281 ? 10.076 14.971 -6.601 1.00 78.81 281 SER A O 1
ATOM 2219 N N . LEU A 1 282 ? 8.347 16.388 -6.323 1.00 85.44 282 LEU A N 1
ATOM 2220 C CA . LEU 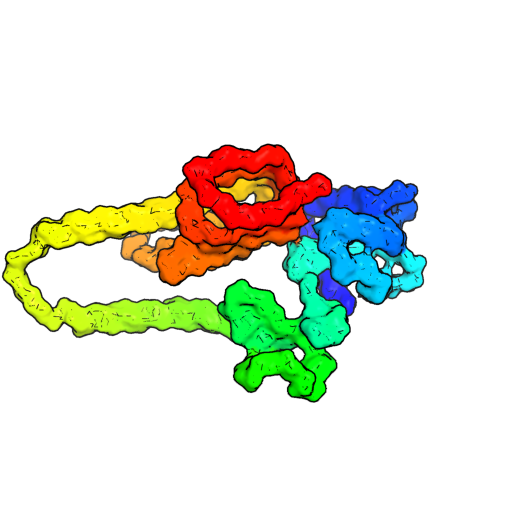A 1 282 ? 8.151 16.198 -4.887 1.00 85.44 282 LEU A CA 1
ATOM 2221 C C . LEU A 1 282 ? 6.677 15.877 -4.634 1.00 85.44 282 LEU A C 1
ATOM 2223 O O . LEU A 1 282 ? 5.834 16.772 -4.679 1.00 85.44 282 LEU A O 1
ATOM 2227 N N . ASP A 1 283 ? 6.376 14.610 -4.367 1.00 73.69 283 ASP A N 1
ATOM 2228 C CA . ASP A 1 283 ? 5.035 14.164 -4.006 1.00 73.69 283 ASP A CA 1
ATOM 2229 C C . ASP A 1 283 ? 4.972 13.833 -2.514 1.00 73.69 283 ASP A C 1
ATOM 2231 O O . ASP A 1 283 ? 5.523 12.840 -2.040 1.00 73.69 283 ASP A O 1
ATOM 2235 N N . LEU A 1 284 ? 4.296 14.704 -1.767 1.00 79.44 284 LEU A N 1
ATOM 2236 C CA . LEU A 1 284 ? 4.025 14.549 -0.338 1.00 79.44 284 LEU A CA 1
ATOM 2237 C C . LEU A 1 284 ? 2.521 14.445 -0.060 1.00 79.44 284 LEU A C 1
ATOM 2239 O O . LEU A 1 284 ? 2.082 14.663 1.074 1.00 79.44 284 LEU A O 1
ATOM 2243 N N . SER A 1 285 ? 1.722 14.146 -1.084 1.00 66.56 285 SER A N 1
ATOM 2244 C CA . SER A 1 285 ? 0.269 14.067 -0.972 1.00 66.56 285 SER A CA 1
ATOM 2245 C C . SER A 1 285 ? -0.169 12.967 0.003 1.00 66.56 285 SER A C 1
ATOM 2247 O O . SER A 1 285 ? 0.556 12.015 0.288 1.00 66.56 285 SER A O 1
ATOM 2249 N N . HIS A 1 286 ? -1.371 13.101 0.564 1.00 61.84 286 HIS A N 1
ATOM 2250 C CA . HIS A 1 286 ? -1.951 12.087 1.456 1.00 61.84 286 HIS A CA 1
ATOM 2251 C C . HIS A 1 286 ? -1.098 11.755 2.701 1.00 61.84 286 HIS A C 1
ATOM 2253 O O . HIS A 1 286 ? -1.089 10.628 3.193 1.00 61.84 286 HIS A O 1
ATOM 2259 N N . ASN A 1 287 ? -0.400 12.759 3.233 1.00 72.12 287 ASN A N 1
ATOM 2260 C CA . ASN A 1 287 ? 0.243 12.732 4.545 1.00 72.12 287 ASN A CA 1
A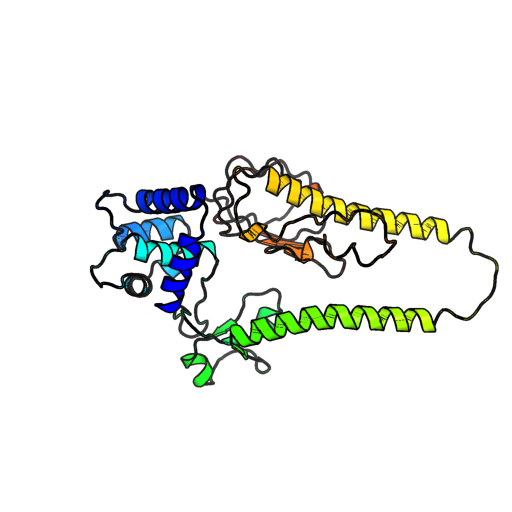TOM 2261 C C . ASN A 1 287 ? -0.537 13.596 5.553 1.00 72.12 287 ASN A C 1
ATOM 2263 O O . ASN A 1 287 ? -1.498 14.274 5.199 1.00 72.12 287 ASN A O 1
ATOM 2267 N N . PHE A 1 288 ? -0.105 13.602 6.810 1.00 73.38 288 PHE A N 1
ATOM 2268 C CA . PHE A 1 288 ? -0.615 14.459 7.887 1.00 73.38 288 PHE A CA 1
ATOM 2269 C C . PHE A 1 288 ? 0.278 15.698 8.096 1.00 73.38 288 PHE A C 1
ATOM 2271 O O . PHE A 1 288 ? 0.450 16.168 9.225 1.00 73.38 288 PHE A O 1
ATOM 2278 N N . LEU A 1 289 ? 0.898 16.195 7.020 1.00 81.06 289 LEU A N 1
ATOM 2279 C CA . LEU A 1 289 ? 1.735 17.391 7.056 1.00 81.06 289 LEU A CA 1
ATOM 2280 C C . LEU A 1 289 ? 0.858 18.639 7.220 1.00 81.06 289 LEU A C 1
ATOM 2282 O O . LEU A 1 289 ? -0.186 18.762 6.582 1.00 81.06 289 LEU A O 1
ATOM 2286 N N . HIS A 1 290 ? 1.288 19.568 8.065 1.00 78.19 290 HIS A N 1
ATOM 2287 C CA . HIS A 1 290 ? 0.578 20.806 8.383 1.00 78.19 290 HIS A CA 1
ATOM 2288 C C . HIS A 1 290 ? 1.529 22.012 8.363 1.00 78.19 290 HIS A C 1
ATOM 2290 O O . HIS A 1 290 ? 2.736 21.881 8.150 1.00 78.19 290 HIS A O 1
ATOM 2296 N N . GLY A 1 291 ? 0.975 23.213 8.540 1.00 80.38 291 GLY A N 1
ATOM 2297 C CA . GLY A 1 291 ? 1.725 24.466 8.442 1.00 80.38 291 GLY A CA 1
ATOM 2298 C C . GLY A 1 291 ? 1.900 24.967 7.004 1.00 80.38 291 GLY A C 1
ATOM 2299 O O . GLY A 1 291 ? 1.282 24.469 6.064 1.00 80.38 291 GLY A O 1
ATOM 2300 N N . SER A 1 292 ? 2.711 26.013 6.836 1.00 78.69 292 SER A N 1
ATOM 2301 C CA . SER A 1 292 ? 2.977 26.632 5.536 1.00 78.69 292 SER A CA 1
ATOM 2302 C C . SER A 1 292 ? 4.147 25.969 4.808 1.00 78.69 292 SER A C 1
ATOM 2304 O O . SER A 1 292 ? 5.081 25.449 5.419 1.00 78.69 292 SER A O 1
ATOM 2306 N N . ILE A 1 293 ? 4.113 26.035 3.476 1.00 79.31 293 ILE A N 1
ATOM 2307 C CA . ILE A 1 293 ? 5.264 25.697 2.637 1.00 79.31 293 ILE A CA 1
ATOM 2308 C C . ILE A 1 293 ? 6.301 26.827 2.803 1.00 79.31 293 ILE A C 1
ATOM 2310 O O . ILE A 1 293 ? 5.937 27.992 2.608 1.00 79.31 293 ILE A O 1
ATOM 2314 N N . PRO A 1 294 ? 7.561 26.529 3.183 1.00 78.69 294 PRO A N 1
ATOM 2315 C CA . PRO A 1 294 ? 8.615 27.533 3.285 1.00 78.69 294 PRO A CA 1
ATOM 2316 C C . PRO A 1 294 ? 8.795 28.303 1.972 1.00 78.69 294 PRO A C 1
ATOM 2318 O O . PRO A 1 294 ? 8.648 27.709 0.902 1.00 78.69 294 PRO A O 1
ATOM 2321 N N . PRO A 1 295 ? 9.162 29.596 2.023 1.00 65.31 295 PRO A N 1
ATOM 2322 C CA . PRO A 1 295 ? 9.458 30.355 0.819 1.00 65.31 295 PRO A CA 1
ATOM 2323 C C . PRO A 1 295 ? 10.611 29.695 0.055 1.00 65.31 295 PRO A C 1
ATOM 2325 O O . PRO A 1 295 ? 11.741 29.631 0.537 1.00 65.31 295 PRO A O 1
ATOM 2328 N N . THR A 1 296 ? 10.328 29.198 -1.144 1.00 63.66 296 THR A N 1
ATOM 2329 C CA . THR A 1 296 ? 11.338 28.655 -2.051 1.00 63.66 296 THR A CA 1
ATOM 2330 C C . THR A 1 296 ? 12.121 29.811 -2.674 1.00 63.66 296 THR A C 1
ATOM 2332 O O . THR A 1 296 ? 11.529 30.683 -3.306 1.00 63.66 296 THR A O 1
ATOM 2335 N N . SER A 1 297 ? 13.451 29.820 -2.557 1.00 44.34 297 SER A N 1
ATOM 2336 C CA . SER A 1 297 ? 14.323 30.776 -3.265 1.00 44.34 297 SER A CA 1
ATOM 2337 C C . SER A 1 297 ? 14.571 30.406 -4.734 1.00 44.34 297 SER A C 1
ATOM 2339 O O . SER A 1 297 ? 15.353 31.061 -5.418 1.00 44.34 297 SER A O 1
ATOM 2341 N N . VAL A 1 298 ? 13.895 29.375 -5.242 1.00 40.94 298 VAL A N 1
ATOM 2342 C CA . VAL A 1 298 ? 14.032 28.887 -6.613 1.00 40.94 298 VAL A CA 1
ATOM 2343 C C . VAL A 1 298 ? 12.635 28.754 -7.206 1.00 40.94 298 VAL A C 1
ATOM 2345 O O . VAL A 1 298 ? 11.746 28.173 -6.584 1.00 40.94 298 VAL A O 1
ATOM 2348 N N . THR A 1 299 ? 12.431 29.329 -8.390 1.00 36.41 299 THR A N 1
ATOM 2349 C CA . THR A 1 299 ? 11.230 29.208 -9.224 1.00 36.41 299 THR A CA 1
ATOM 2350 C C . THR A 1 299 ? 11.026 27.741 -9.598 1.00 36.41 299 THR A C 1
ATOM 2352 O O . THR A 1 299 ? 11.470 27.277 -10.642 1.00 36.41 299 THR A O 1
ATOM 2355 N N . PHE A 1 300 ? 10.397 26.983 -8.707 1.00 39.12 300 PHE A N 1
ATOM 2356 C CA . PHE A 1 300 ? 10.144 25.565 -8.895 1.00 39.12 300 PHE A CA 1
ATOM 2357 C C . PHE A 1 300 ? 8.732 25.360 -9.423 1.00 39.12 300 PHE A C 1
ATOM 2359 O O . PHE A 1 300 ? 7.743 25.645 -8.749 1.00 39.12 300 PHE A O 1
ATOM 2366 N N . GLN A 1 301 ? 8.641 24.793 -10.620 1.00 34.09 301 GLN A N 1
ATOM 2367 C CA . GLN A 1 301 ? 7.416 24.232 -11.179 1.00 34.09 301 GLN A CA 1
ATOM 2368 C C . GLN A 1 301 ? 7.174 22.834 -10.578 1.00 34.09 301 GLN A C 1
ATOM 2370 O O . GLN A 1 301 ? 6.906 21.870 -11.287 1.00 34.09 301 GLN A O 1
ATOM 2375 N N . ALA A 1 302 ? 7.317 22.707 -9.253 1.00 35.84 302 ALA A N 1
ATOM 2376 C CA . ALA A 1 302 ? 6.923 21.503 -8.543 1.00 35.84 302 ALA A CA 1
ATOM 2377 C C . ALA A 1 302 ? 5.395 21.446 -8.570 1.00 35.84 302 ALA A C 1
ATOM 2379 O O . ALA A 1 302 ? 4.720 22.305 -7.998 1.00 35.84 302 ALA A O 1
ATOM 2380 N N . HIS A 1 303 ? 4.837 20.420 -9.210 1.00 39.09 303 HIS A N 1
ATOM 2381 C CA . HIS A 1 303 ? 3.479 19.986 -8.914 1.00 39.09 303 HIS A CA 1
ATOM 2382 C C . HIS A 1 303 ? 3.460 19.469 -7.469 1.00 39.09 303 HIS A C 1
ATOM 2384 O O . HIS A 1 303 ? 3.522 18.272 -7.219 1.00 39.09 303 HIS A O 1
ATOM 2390 N N . VAL A 1 304 ? 3.397 20.390 -6.502 1.00 42.56 304 VAL A N 1
ATOM 2391 C CA . 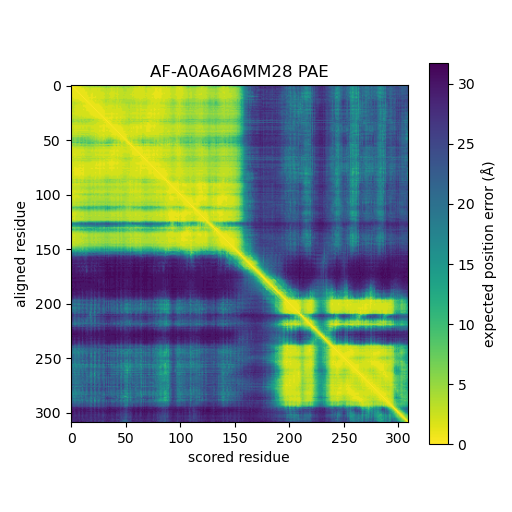VAL A 1 304 ? 3.012 20.074 -5.129 1.00 42.56 304 VAL A CA 1
ATOM 2392 C C . VAL A 1 304 ? 1.538 19.699 -5.205 1.00 42.56 304 VAL A C 1
ATOM 2394 O O . VAL A 1 304 ? 0.652 20.556 -5.176 1.00 42.56 304 VAL A O 1
ATOM 2397 N N . SER A 1 305 ? 1.266 18.412 -5.401 1.00 37.78 305 SER A N 1
ATOM 2398 C CA . SER A 1 305 ? -0.079 17.859 -5.300 1.00 37.78 305 SER A CA 1
ATOM 2399 C C . SER A 1 305 ? -0.588 18.154 -3.891 1.00 37.78 305 SER A C 1
ATOM 2401 O O . SER A 1 305 ? -0.117 17.566 -2.923 1.00 37.78 305 SER A O 1
ATOM 2403 N N . ARG A 1 306 ? -1.468 19.163 -3.807 1.00 38.09 306 ARG A N 1
ATOM 2404 C CA . ARG A 1 306 ? -2.177 19.703 -2.634 1.00 38.09 306 ARG A CA 1
ATOM 2405 C C . ARG A 1 306 ? -1.943 18.928 -1.330 1.00 38.09 306 ARG A C 1
ATOM 2407 O O . ARG A 1 306 ? -2.424 17.808 -1.176 1.00 38.09 306 ARG A O 1
ATOM 2414 N N . LEU A 1 307 ? -1.328 19.602 -0.353 1.00 37.59 307 LEU A N 1
ATOM 2415 C CA . LEU A 1 307 ? -1.551 19.326 1.067 1.00 37.59 307 LEU A CA 1
ATOM 2416 C C . LEU A 1 307 ? -3.065 19.449 1.298 1.00 37.59 307 LEU A C 1
ATOM 2418 O O . LEU A 1 307 ? -3.606 20.554 1.305 1.00 37.59 307 LEU A O 1
ATOM 2422 N N . GLY A 1 308 ? -3.770 18.319 1.311 1.00 31.80 308 GLY A N 1
ATOM 2423 C CA . GLY A 1 308 ? -5.215 18.294 1.487 1.00 31.80 308 GLY A CA 1
ATOM 2424 C C . GLY A 1 308 ? -5.573 18.810 2.876 1.00 31.80 308 GLY A C 1
ATOM 2425 O O . GLY A 1 308 ? -5.150 18.216 3.866 1.00 31.80 308 GLY A O 1
ATOM 2426 N N . CYS A 1 309 ? -6.327 19.910 2.930 1.00 28.98 309 CYS A N 1
ATOM 2427 C CA . CYS A 1 309 ? -7.234 20.176 4.044 1.00 28.98 309 CYS A CA 1
ATOM 2428 C C . CYS A 1 309 ? -8.347 19.123 4.066 1.00 28.98 309 CYS A C 1
ATOM 2430 O O . CYS A 1 309 ? -8.800 18.735 2.962 1.00 28.98 309 CYS A O 1
#

Nearest PDB structures (foldseek):
  6yeu-assembly1_A  TM=7.298E-01  e=3.497E-02  Arabidopsis thaliana
  2pmy-assembly1_A  TM=7.724E-01  e=8.810E-02  Homo sapiens
  6psd-assembly2_C  TM=6.407E-01  e=2.473E-02  Homo sapiens
  7eeb-assembly1_I  TM=7.127E-01  e=1.398E-01  Mus musculus
  6yet-assembly1_A  TM=7.054E-01  e=1.663E-01  Arabidopsis thaliana

Radius of gyration: 24.06 Å; Cα contacts (8 Å, |Δi|>4): 354; chains: 1; bounding box: 79×48×50 Å

Secondary structure (DSSP, 8-state):
-HHHHHHHHHHHHTS-HHHHHHHHHHHHHH-SS-SSSEEHHHHHHHHHHHT-GGG--HHHHHHH-SS-SSEE-HHHHHHHHHHHHTT---B-TTT--B--S--EEEHHHHHSSS---EE-HHHHHH----S-TT--EEEHHHHHHHHHHHHHHHHHHHHHHHHHHHSS-----SS--SSSHHHHHHHHHHHHHHHHHHHHHHHHHHHTSS-S--GGGGG-------S----TTGGGTT-GGGSTTEEE-TTS-EEEEE-TTS--EE-STT--GGG-TT--EEE-TTSEE-SPPP--SS-----------